Protein AF-0000000087665739 (afdb_homodimer)

Structure (mmCIF, N/CA/C/O backbone):
data_AF-0000000087665739-model_v1
#
loop_
_entity.id
_entity.type
_entity.pdbx_description
1 polymer 'Uncharacterized protein'
#
loop_
_atom_site.group_PDB
_atom_site.id
_atom_site.type_symbol
_atom_site.label_atom_id
_atom_site.label_alt_id
_atom_site.label_comp_id
_atom_site.label_asym_id
_atom_site.label_entity_id
_atom_site.label_seq_id
_atom_site.pdbx_PDB_ins_code
_atom_site.Cartn_x
_atom_site.Cartn_y
_atom_site.Cartn_z
_atom_site.occupancy
_atom_site.B_iso_or_equiv
_atom_site.auth_seq_id
_atom_site.auth_comp_id
_atom_site.auth_asym_id
_atom_site.auth_atom_id
_atom_site.pdbx_PDB_model_num
ATOM 1 N N . MET A 1 1 ? 12.641 27.562 1.007 1 26.22 1 MET A N 1
ATOM 2 C CA . MET A 1 1 ? 12.305 26.438 0.133 1 26.22 1 MET A CA 1
ATOM 3 C C . MET A 1 1 ? 10.883 25.953 0.389 1 26.22 1 MET A C 1
ATOM 5 O O . MET A 1 1 ? 10.578 25.453 1.478 1 26.22 1 MET A O 1
ATOM 9 N N . THR A 1 2 ? 9.922 26.656 -0.062 1 34.06 2 THR A N 1
ATOM 10 C CA . THR A 1 2 ? 8.5 26.328 0.085 1 34.06 2 THR A CA 1
ATOM 11 C C . THR A 1 2 ? 8.242 24.875 -0.245 1 34.06 2 THR A C 1
ATOM 13 O O . THR A 1 2 ? 8.703 24.375 -1.273 1 34.06 2 THR A O 1
ATOM 16 N N . MET A 1 3 ? 8.375 23.938 0.629 1 39.09 3 MET A N 1
ATOM 17 C CA . MET A 1 3 ? 7.863 22.609 0.285 1 39.09 3 MET A CA 1
ATOM 18 C C . MET A 1 3 ? 6.75 22.719 -0.753 1 39.09 3 MET A C 1
ATOM 20 O O . MET A 1 3 ? 5.797 23.469 -0.577 1 39.09 3 MET A O 1
ATOM 24 N N . GLY A 1 4 ? 7.07 22.891 -1.937 1 36.94 4 GLY A N 1
ATOM 25 C CA . GLY A 1 4 ? 6.121 22.953 -3.035 1 36.94 4 GLY A CA 1
ATOM 26 C C . GLY A 1 4 ? 4.812 22.25 -2.74 1 36.94 4 GLY A C 1
ATOM 27 O O . GLY A 1 4 ? 4.812 21.141 -2.189 1 36.94 4 GLY A O 1
ATOM 28 N N . ASN A 1 5 ? 3.762 22.922 -2.297 1 41.81 5 ASN A N 1
ATOM 29 C CA . ASN A 1 5 ? 2.35 22.594 -2.143 1 41.81 5 ASN A CA 1
ATOM 30 C C . ASN A 1 5 ? 1.897 21.562 -3.178 1 41.81 5 ASN A C 1
ATOM 32 O O . ASN A 1 5 ? 1.274 21.922 -4.18 1 41.81 5 ASN A O 1
ATOM 36 N N . GLU A 1 6 ? 2.67 20.797 -3.754 1 48.72 6 GLU A N 1
ATOM 37 C CA . GLU A 1 6 ? 1.926 19.891 -4.637 1 48.72 6 GLU A CA 1
ATOM 38 C C . GLU A 1 6 ? 0.723 19.297 -3.92 1 48.72 6 GLU A C 1
ATOM 40 O O . GLU A 1 6 ? 0.829 18.859 -2.768 1 48.72 6 GLU A O 1
ATOM 45 N N . SER A 1 7 ? -0.507 19.797 -4.117 1 54.78 7 SER A N 1
ATOM 46 C CA . SER A 1 7 ? -1.781 19.312 -3.6 1 54.78 7 SER A CA 1
ATOM 47 C C . SER A 1 7 ? -1.748 17.797 -3.377 1 54.78 7 SER A C 1
ATOM 49 O O . SER A 1 7 ? -1.231 17.047 -4.211 1 54.78 7 SER A O 1
ATOM 51 N N . PRO A 1 8 ? -1.78 17.297 -2.135 1 59.16 8 PRO A N 1
ATOM 52 C CA . PRO A 1 8 ? -1.86 15.883 -1.773 1 59.16 8 PRO A CA 1
ATOM 53 C C . PRO A 1 8 ? -2.496 15.031 -2.869 1 59.16 8 PRO A C 1
ATOM 55 O O . PRO A 1 8 ? -2.152 13.852 -3.02 1 59.16 8 PRO A O 1
ATOM 58 N N . VAL A 1 9 ? -3.209 15.688 -3.842 1 66.25 9 VAL A N 1
ATOM 59 C CA . VAL A 1 9 ? -4.07 14.977 -4.777 1 66.25 9 VAL A CA 1
ATOM 60 C C . VAL A 1 9 ? -3.229 14.352 -5.891 1 66.25 9 VAL A C 1
ATOM 62 O O . 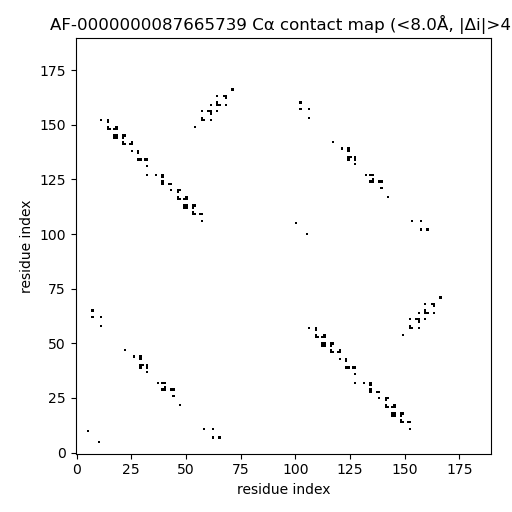VAL A 1 9 ? -3.426 13.195 -6.25 1 66.25 9 VAL A O 1
ATOM 65 N N . ALA A 1 10 ? -2.102 15.086 -6.16 1 76.44 10 ALA A N 1
ATOM 66 C CA . ALA A 1 10 ? -1.422 14.539 -7.336 1 76.44 10 ALA A CA 1
ATOM 67 C C . ALA A 1 10 ? -0.583 13.32 -6.969 1 76.44 10 ALA A C 1
ATOM 69 O O . ALA A 1 10 ? -0.617 12.305 -7.668 1 76.44 10 ALA A O 1
ATOM 70 N N . TRP A 1 11 ? 0.034 13.562 -5.855 1 82.25 11 TRP A N 1
ATOM 71 C CA . TRP A 1 11 ? 0.902 12.453 -5.484 1 82.25 11 TRP A CA 1
ATOM 72 C C . TRP A 1 11 ? 0.082 11.227 -5.086 1 82.25 11 TRP A C 1
ATOM 74 O O . TRP A 1 11 ? 0.502 10.094 -5.309 1 82.25 11 TRP A O 1
ATOM 84 N N . SER A 1 12 ? -1.041 11.438 -4.488 1 87.44 12 SER A N 1
ATOM 85 C CA . SER A 1 12 ? -1.891 10.336 -4.051 1 87.44 12 SER A CA 1
ATOM 86 C C . SER A 1 12 ? -2.469 9.57 -5.238 1 87.44 12 SER A C 1
ATOM 88 O O . SER A 1 12 ? -2.545 8.344 -5.219 1 87.44 12 SER A O 1
ATOM 90 N N . ASP A 1 13 ? -2.779 10.344 -6.242 1 90.44 13 ASP A N 1
ATOM 91 C CA . ASP A 1 13 ? -3.338 9.727 -7.441 1 90.44 13 ASP A CA 1
ATOM 92 C C . ASP A 1 13 ? -2.303 8.852 -8.148 1 90.44 13 ASP A C 1
ATOM 94 O O . ASP A 1 13 ? -2.627 7.773 -8.641 1 90.44 13 ASP A O 1
ATOM 98 N N . ALA A 1 14 ? -1.115 9.344 -8.203 1 91.88 14 ALA A N 1
ATOM 99 C CA . ALA A 1 14 ? -0.054 8.602 -8.867 1 91.88 14 ALA A CA 1
ATOM 100 C C . ALA A 1 14 ? 0.241 7.293 -8.133 1 91.88 14 ALA A C 1
ATOM 102 O O . ALA A 1 14 ? 0.401 6.242 -8.766 1 91.88 14 ALA A O 1
ATOM 103 N N . LEU A 1 15 ? 0.269 7.367 -6.859 1 94.69 15 LEU A N 1
ATOM 104 C CA . LEU A 1 15 ? 0.561 6.176 -6.066 1 94.69 15 LEU A CA 1
ATOM 105 C C . LEU A 1 15 ? -0.577 5.164 -6.168 1 94.69 15 LEU A C 1
ATOM 107 O O . LEU A 1 15 ? -0.334 3.963 -6.285 1 94.69 15 LEU A O 1
ATOM 111 N N . GLU A 1 16 ? -1.771 5.707 -6.152 1 95.56 16 GLU A N 1
ATOM 112 C CA . GLU A 1 16 ? -2.93 4.828 -6.289 1 95.56 16 GLU A CA 1
ATOM 113 C C . GLU A 1 16 ? -2.939 4.133 -7.645 1 95.56 16 GLU A C 1
ATOM 115 O O . GLU A 1 16 ? -3.166 2.926 -7.73 1 95.56 16 GLU A O 1
ATOM 120 N N . LYS A 1 17 ? -2.664 4.871 -8.648 1 96.25 17 LYS A N 1
ATOM 121 C CA . LYS A 1 17 ? -2.654 4.312 -9.992 1 96.25 17 LYS A CA 1
ATOM 122 C C . LYS A 1 17 ? -1.572 3.246 -10.141 1 96.25 17 LYS A C 1
ATOM 124 O O . LYS A 1 17 ? -1.812 2.188 -10.719 1 96.25 17 LYS A O 1
ATOM 129 N N . ASP A 1 18 ? -0.448 3.555 -9.633 1 96.75 18 ASP A N 1
ATOM 130 C CA . ASP A 1 18 ? 0.663 2.609 -9.703 1 96.75 18 ASP A CA 1
ATOM 131 C C . ASP A 1 18 ? 0.338 1.321 -8.953 1 96.75 18 ASP A C 1
ATOM 133 O O . ASP A 1 18 ? 0.609 0.224 -9.445 1 96.75 18 ASP A O 1
ATOM 137 N N . PHE A 1 19 ? -0.237 1.461 -7.848 1 97.94 19 PHE A N 1
ATOM 138 C CA . PHE A 1 19 ? -0.613 0.297 -7.055 1 97.94 19 PHE A CA 1
ATOM 139 C C . PHE A 1 19 ? -1.672 -0.53 -7.773 1 97.94 19 PHE A C 1
ATOM 141 O O . PHE A 1 19 ? -1.539 -1.75 -7.891 1 97.94 19 PHE A O 1
ATOM 148 N N . ASP A 1 20 ? -2.66 0.17 -8.273 1 98 20 ASP A N 1
ATOM 149 C CA . ASP A 1 20 ? -3.768 -0.507 -8.938 1 98 20 ASP A CA 1
ATOM 150 C C . ASP A 1 20 ? -3.285 -1.271 -10.172 1 98 20 ASP A C 1
ATOM 152 O O . ASP A 1 20 ? -3.744 -2.385 -10.438 1 98 20 ASP A O 1
ATOM 156 N N . LYS A 1 21 ? -2.385 -0.717 -10.93 1 98.31 21 LYS A N 1
ATOM 157 C CA . LYS A 1 21 ? -1.846 -1.361 -12.125 1 98.31 21 LYS A CA 1
ATOM 158 C C . LYS A 1 21 ? -1.133 -2.664 -11.773 1 98.31 21 LYS A C 1
ATOM 160 O O . LYS A 1 21 ? -1.343 -3.689 -12.422 1 98.31 21 LYS A O 1
ATOM 165 N N . ALA A 1 22 ? -0.321 -2.57 -10.789 1 98.5 22 ALA A N 1
ATOM 166 C CA . ALA A 1 22 ? 0.408 -3.76 -10.359 1 98.5 22 ALA A CA 1
ATOM 167 C C . ALA A 1 22 ? -0.542 -4.805 -9.781 1 98.5 22 ALA A C 1
ATOM 169 O O . ALA A 1 22 ? -0.378 -6.004 -10.016 1 98.5 22 ALA A O 1
ATOM 170 N N . PHE A 1 23 ? -1.519 -4.348 -9.055 1 98.62 23 PHE A N 1
ATOM 171 C CA . PHE A 1 23 ? -2.51 -5.223 -8.445 1 98.62 23 PHE A CA 1
ATOM 172 C C . PHE A 1 23 ? -3.303 -5.973 -9.508 1 98.62 23 PHE A C 1
ATOM 174 O O . PHE A 1 23 ? -3.469 -7.191 -9.422 1 98.62 23 PHE A O 1
ATOM 181 N N . VAL A 1 24 ? -3.723 -5.285 -10.461 1 98.56 24 VAL A N 1
ATOM 182 C CA . VAL A 1 24 ? -4.508 -5.883 -11.539 1 98.56 24 VAL A CA 1
ATOM 183 C C . VAL A 1 24 ? -3.645 -6.871 -12.32 1 98.56 24 VAL A C 1
ATOM 185 O O . VAL A 1 24 ? -4.094 -7.977 -12.641 1 98.56 24 VAL A O 1
ATOM 188 N N . ALA A 1 25 ? -2.443 -6.496 -12.664 1 98.44 25 ALA A N 1
ATOM 189 C CA . ALA A 1 25 ? -1.533 -7.375 -13.391 1 98.44 25 ALA A CA 1
ATOM 190 C C . ALA A 1 25 ? -1.271 -8.664 -12.617 1 98.44 25 ALA A C 1
ATOM 192 O O . ALA A 1 25 ? -1.247 -9.75 -13.195 1 98.44 25 ALA A O 1
ATOM 193 N N . LEU A 1 26 ? -1.096 -8.539 -11.336 1 98.56 26 LEU A N 1
ATOM 194 C CA . LEU A 1 26 ? -0.855 -9.703 -10.492 1 98.56 26 LEU A CA 1
ATOM 195 C C . LEU A 1 26 ? -2.082 -10.609 -10.453 1 98.56 26 LEU A C 1
ATOM 197 O O . LEU A 1 26 ? -1.956 -11.836 -10.508 1 98.56 26 LEU A O 1
ATOM 201 N N . ASP A 1 27 ? -3.199 -10 -10.32 1 98.38 27 ASP A N 1
ATOM 202 C CA . ASP A 1 27 ? -4.438 -10.773 -10.32 1 98.38 27 ASP A CA 1
ATOM 203 C C . ASP A 1 27 ? -4.582 -11.578 -11.602 1 98.38 27 ASP A C 1
ATOM 205 O O . ASP A 1 27 ? -4.996 -12.742 -11.57 1 98.38 27 ASP A O 1
ATOM 209 N N . LEU A 1 28 ? -4.27 -11.055 -12.75 1 98.06 28 LEU A N 1
ATOM 210 C CA . LEU A 1 28 ? -4.316 -11.734 -14.039 1 98.06 28 LEU A CA 1
ATOM 211 C C . LEU A 1 28 ? -3.332 -12.906 -14.07 1 98.06 28 LEU A C 1
ATOM 213 O O . LEU A 1 28 ? -3.658 -13.984 -14.578 1 98.06 28 LEU A O 1
ATOM 217 N N . LEU A 1 29 ? -2.182 -12.672 -13.461 1 98 29 LEU A N 1
ATOM 218 C CA . LEU A 1 29 ? -1.174 -13.719 -13.406 1 98 29 LEU A CA 1
ATOM 219 C C . LEU A 1 29 ? -1.667 -14.898 -12.57 1 98 29 LEU A C 1
ATOM 221 O O . LEU A 1 29 ? -1.491 -16.062 -12.961 1 98 29 LEU A O 1
ATOM 225 N N . LEU A 1 30 ? -2.273 -14.633 -11.445 1 98 30 LEU A N 1
ATOM 226 C CA . LEU A 1 30 ? -2.801 -15.688 -10.594 1 98 30 LEU A CA 1
ATOM 227 C C . LEU A 1 30 ? -3.865 -16.5 -11.328 1 98 30 LEU A C 1
ATOM 229 O O . LEU A 1 30 ? -4.023 -17.703 -11.078 1 98 30 LEU A O 1
ATOM 233 N N . GLY A 1 31 ? -4.543 -15.883 -12.211 1 97.38 31 GLY A N 1
ATOM 234 C CA . GLY A 1 31 ? -5.559 -16.562 -13 1 97.38 31 GLY A CA 1
ATOM 235 C C . GLY A 1 31 ? -4.984 -17.531 -14.023 1 97.38 31 GLY A C 1
ATOM 236 O O . GLY A 1 31 ? -5.711 -18.344 -14.578 1 97.38 31 GLY A O 1
ATOM 237 N N . GLU A 1 32 ? -3.754 -17.391 -14.219 1 97.06 32 GLU A N 1
ATOM 238 C CA . GLU A 1 32 ? -3.084 -18.219 -15.219 1 97.06 32 GLU A CA 1
ATOM 239 C C . GLU A 1 32 ? -2.512 -19.5 -14.586 1 97.06 32 GLU A C 1
ATOM 241 O O . GLU A 1 32 ? -2.047 -20.391 -15.297 1 97.06 32 GLU A O 1
ATOM 246 N N . ILE A 1 33 ? -2.566 -19.562 -13.305 1 97.19 33 ILE A N 1
ATOM 247 C CA . ILE A 1 33 ? -2.033 -20.734 -12.625 1 97.19 33 ILE A CA 1
ATOM 248 C C . ILE A 1 33 ? -2.873 -21.969 -12.977 1 97.19 33 ILE A C 1
ATOM 250 O O . ILE A 1 33 ? -4.102 -21.891 -13.016 1 97.19 33 ILE A O 1
ATOM 254 N N . ASP A 1 34 ? -2.178 -23.047 -13.188 1 96.88 34 ASP A N 1
ATOM 255 C CA . ASP A 1 34 ? -2.832 -24.281 -13.609 1 96.88 34 ASP A CA 1
ATOM 256 C C . ASP A 1 34 ? -3.906 -24.703 -12.609 1 96.88 34 ASP A C 1
ATOM 258 O O . ASP A 1 34 ? -3.736 -24.531 -11.398 1 96.88 34 ASP A O 1
ATOM 262 N N . SER A 1 35 ? -4.91 -25.391 -13.109 1 95.94 35 SER A N 1
ATOM 263 C CA . SER A 1 35 ? -6.074 -25.766 -12.312 1 95.94 35 SER A CA 1
ATOM 264 C C . SER A 1 35 ? -5.703 -26.797 -11.25 1 95.94 35 SER A C 1
ATOM 266 O O . SER A 1 35 ? -6.434 -26.984 -10.273 1 95.94 35 SER A O 1
ATOM 268 N N . ASP A 1 36 ? -4.609 -27.547 -11.461 1 96 36 ASP A N 1
ATOM 269 C CA . ASP A 1 36 ? -4.18 -28.5 -10.445 1 96 36 ASP A CA 1
ATOM 270 C C . ASP A 1 36 ? -3.547 -27.781 -9.25 1 96 36 ASP A C 1
ATOM 272 O O . ASP A 1 36 ? -3.301 -28.406 -8.211 1 96 36 ASP A O 1
ATOM 276 N N . GLN A 1 37 ? -3.248 -26.469 -9.367 1 96.31 37 GLN A N 1
ATOM 277 C CA . GLN A 1 37 ? -2.734 -25.641 -8.289 1 96.31 37 GLN A CA 1
ATOM 278 C C . GLN A 1 37 ? -3.693 -24.484 -7.977 1 96.31 37 GLN A C 1
ATOM 280 O O . GLN A 1 37 ? -3.26 -23.391 -7.637 1 96.31 37 GLN A O 1
ATOM 285 N N . VAL A 1 38 ? -4.973 -24.703 -8.102 1 95.31 38 VAL A N 1
ATOM 286 C CA . VAL A 1 38 ? -5.969 -23.656 -7.98 1 95.31 38 VAL A CA 1
ATOM 287 C C . VAL A 1 38 ? -5.992 -23.125 -6.547 1 95.31 38 VAL A C 1
ATOM 289 O O . VAL A 1 38 ? -6.375 -21.984 -6.305 1 95.31 38 VAL A O 1
ATOM 292 N N . GLU A 1 39 ? -5.621 -23.875 -5.609 1 96.5 39 GLU A N 1
ATOM 293 C CA . GLU A 1 39 ? -5.566 -23.438 -4.215 1 96.5 39 GLU A CA 1
ATOM 294 C C . GLU A 1 39 ? -4.625 -22.25 -4.039 1 96.5 39 GLU A C 1
ATOM 296 O O . GLU A 1 39 ? -4.867 -21.375 -3.207 1 96.5 39 GLU A O 1
ATOM 301 N N . ILE A 1 40 ? -3.578 -22.266 -4.801 1 97.19 40 ILE A N 1
ATOM 302 C CA . ILE A 1 40 ? -2.645 -21.141 -4.758 1 97.19 40 ILE A CA 1
ATOM 303 C C . ILE A 1 40 ? -3.344 -19.859 -5.23 1 97.19 40 ILE A C 1
ATOM 305 O O . ILE A 1 40 ? -3.158 -18.797 -4.648 1 97.19 40 ILE A O 1
ATOM 309 N N . THR A 1 41 ? -4.133 -19.969 -6.348 1 97.69 41 THR A N 1
ATOM 310 C CA . THR A 1 41 ? -4.871 -18.828 -6.863 1 97.69 41 THR A CA 1
ATOM 311 C C . THR A 1 41 ? -5.816 -18.266 -5.801 1 97.69 41 THR A C 1
ATOM 313 O O . THR A 1 41 ? -5.844 -17.062 -5.559 1 97.69 41 THR A O 1
ATOM 316 N N . TYR A 1 42 ? -6.484 -19.219 -5.137 1 97.69 42 TYR A N 1
ATOM 317 C CA . TYR A 1 42 ? -7.465 -18.797 -4.145 1 97.69 42 TYR A CA 1
ATOM 318 C C . TYR A 1 42 ? -6.781 -18.125 -2.957 1 97.69 42 TYR A C 1
ATOM 320 O O . TYR A 1 42 ? -7.176 -17.031 -2.545 1 97.69 42 TYR A O 1
ATOM 328 N N . GLU A 1 43 ? -5.789 -18.656 -2.445 1 97.81 43 GLU A N 1
ATOM 329 C CA . GLU A 1 43 ? -5.059 -18.094 -1.314 1 97.81 43 GLU A CA 1
ATOM 330 C C . GLU A 1 43 ? -4.359 -16.797 -1.701 1 97.81 43 GLU A C 1
ATOM 332 O O . GLU A 1 43 ? -4.301 -15.859 -0.909 1 97.81 43 GLU A O 1
ATOM 337 N N . GLY A 1 44 ? -3.814 -16.828 -2.912 1 98.5 44 GLY A N 1
ATOM 338 C CA . GLY A 1 44 ? -3.176 -15.609 -3.398 1 98.5 44 GLY A CA 1
ATOM 339 C C . GLY A 1 44 ? -4.121 -14.422 -3.473 1 98.5 44 GLY A C 1
ATOM 340 O O . GLY A 1 44 ? -3.773 -13.32 -3.051 1 98.5 44 GLY A O 1
ATOM 341 N N . ARG A 1 45 ? -5.281 -14.594 -3.92 1 98 45 ARG A N 1
ATOM 342 C CA . ARG A 1 45 ? -6.266 -13.523 -4.027 1 98 45 ARG A CA 1
ATOM 343 C C . ARG A 1 45 ? -6.699 -13.039 -2.65 1 98 45 ARG A C 1
ATOM 345 O O . ARG A 1 45 ? -6.977 -11.852 -2.463 1 98 45 ARG A O 1
ATOM 352 N N . GLN A 1 46 ? -6.707 -13.953 -1.708 1 98.31 46 GLN A N 1
ATOM 353 C CA . GLN A 1 46 ? -7.012 -13.539 -0.34 1 98.31 46 GLN A CA 1
ATOM 354 C C . GLN A 1 46 ? -5.922 -12.625 0.214 1 98.31 46 GLN A C 1
ATOM 356 O O . GLN A 1 46 ? -6.219 -11.617 0.857 1 98.31 46 GLN A O 1
ATOM 361 N N . LYS A 1 47 ? -4.715 -12.938 -0.011 1 98.56 47 LYS A N 1
ATOM 362 C CA . LYS A 1 47 ? -3.605 -12.094 0.414 1 98.56 47 LYS A CA 1
ATOM 363 C C . LYS A 1 47 ? -3.629 -10.75 -0.311 1 98.56 47 LYS A C 1
ATOM 365 O O . LYS A 1 47 ? -3.359 -9.711 0.292 1 98.56 47 LYS A O 1
ATOM 370 N N . MET A 1 48 ? -4 -10.836 -1.548 1 98.62 48 MET A N 1
ATOM 371 C CA . MET A 1 48 ? -4.105 -9.602 -2.322 1 98.62 48 MET A CA 1
ATOM 372 C C . MET A 1 48 ? -5.172 -8.68 -1.74 1 98.62 48 MET A C 1
ATOM 374 O O . MET A 1 48 ? -4.992 -7.465 -1.692 1 98.62 48 MET A O 1
ATOM 378 N N . THR A 1 49 ? -6.266 -9.219 -1.308 1 98.44 49 THR A N 1
ATOM 379 C CA . THR A 1 49 ? -7.32 -8.445 -0.658 1 98.44 49 THR A CA 1
ATOM 380 C C . THR A 1 49 ? -6.793 -7.762 0.6 1 98.44 49 THR A C 1
ATOM 382 O O . THR A 1 49 ? -7.117 -6.598 0.863 1 98.44 49 THR A O 1
ATOM 385 N N . SER A 1 50 ? -5.98 -8.469 1.259 1 98.38 50 SER A N 1
ATOM 386 C CA . SER A 1 50 ? -5.367 -7.895 2.455 1 98.38 50 SER A CA 1
ATOM 387 C C . SER A 1 50 ? -4.41 -6.762 2.1 1 98.38 50 SER A C 1
ATOM 389 O O . SER A 1 50 ? -4.387 -5.727 2.771 1 98.38 50 SER A O 1
ATOM 391 N N . LEU A 1 51 ? -3.627 -6.957 1.04 1 98.5 51 LEU A N 1
ATOM 392 C CA . LEU A 1 51 ? -2.713 -5.918 0.571 1 98.5 51 LEU A CA 1
ATOM 393 C C . LEU A 1 51 ? -3.477 -4.66 0.179 1 98.5 51 LEU A C 1
ATOM 395 O O . LEU A 1 51 ? -3.141 -3.561 0.625 1 98.5 51 LEU A O 1
ATOM 399 N N . SER A 1 52 ? -4.492 -4.906 -0.615 1 98.19 52 SER A N 1
ATOM 400 C CA . SER A 1 52 ? -5.281 -3.77 -1.08 1 98.19 52 SER A CA 1
ATOM 401 C C . SER A 1 52 ? -5.98 -3.068 0.08 1 98.19 52 SER A C 1
ATOM 403 O O . SER A 1 52 ? -6.098 -1.842 0.091 1 98.19 52 SER A O 1
ATOM 405 N N . GLY A 1 53 ? -6.383 -3.852 1.048 1 97.88 53 GLY A N 1
ATOM 406 C CA . GLY A 1 53 ? -7.023 -3.285 2.225 1 97.88 53 GLY A CA 1
ATOM 407 C C . GLY A 1 53 ? -6.109 -2.373 3.02 1 97.88 53 GLY A C 1
ATOM 408 O O . GLY A 1 53 ? -6.512 -1.283 3.43 1 97.88 53 GLY A O 1
ATOM 409 N N . SER A 1 54 ? -4.961 -2.822 3.229 1 96.94 54 SER A N 1
ATOM 410 C CA . SER A 1 54 ? -3.988 -2.029 3.977 1 96.94 54 SER A CA 1
ATOM 411 C C . SER A 1 54 ? -3.566 -0.791 3.195 1 96.94 54 SER A C 1
ATOM 413 O O . SER A 1 54 ? -3.363 0.277 3.775 1 96.94 54 SER A O 1
ATOM 415 N N . PHE A 1 55 ? -3.463 -0.854 1.923 1 97.44 55 PHE A N 1
ATOM 416 C CA . PHE A 1 55 ? -3.113 0.286 1.084 1 97.44 55 PHE A CA 1
ATOM 417 C C . PHE A 1 55 ? -4.223 1.331 1.102 1 97.44 55 PHE A C 1
ATOM 419 O O . PHE A 1 55 ? -3.955 2.525 1.256 1 97.44 55 PHE A O 1
ATOM 426 N N . ALA A 1 56 ? -5.438 0.889 0.982 1 96.44 56 ALA A N 1
ATOM 427 C CA . ALA A 1 56 ? -6.59 1.785 1.006 1 96.44 56 ALA A CA 1
ATOM 428 C C . ALA A 1 56 ? -6.691 2.518 2.34 1 96.44 56 ALA A C 1
ATOM 430 O O . ALA A 1 56 ? -6.969 3.719 2.377 1 96.44 56 ALA A O 1
ATOM 431 N N . GLN A 1 57 ? -6.453 1.766 3.365 1 95.5 57 GLN A N 1
ATOM 432 C CA . GLN A 1 57 ? -6.5 2.383 4.688 1 95.5 57 GLN A CA 1
ATOM 433 C C . GLN A 1 57 ? -5.402 3.434 4.84 1 95.5 57 GLN A C 1
ATOM 435 O O . GLN A 1 57 ? -5.641 4.508 5.402 1 95.5 57 GLN A O 1
ATOM 440 N N . LEU A 1 58 ? -4.281 3.123 4.371 1 94.88 58 LEU A N 1
ATOM 441 C CA . LEU A 1 58 ? -3.176 4.074 4.414 1 94.88 58 LEU A CA 1
ATOM 442 C C . LEU A 1 58 ? -3.484 5.305 3.566 1 94.88 58 LEU A C 1
ATOM 444 O O . LEU A 1 58 ? -3.195 6.434 3.975 1 94.88 58 LEU A O 1
ATOM 448 N N . MET A 1 59 ? -4.031 5.047 2.412 1 94.19 59 MET A N 1
ATOM 449 C CA . MET A 1 59 ? -4.434 6.152 1.545 1 94.19 59 MET A CA 1
ATOM 450 C C . MET A 1 59 ? -5.438 7.059 2.246 1 94.19 59 MET A C 1
ATOM 452 O O . MET A 1 59 ? -5.312 8.281 2.207 1 94.19 59 MET A O 1
ATOM 456 N N . HIS A 1 60 ? -6.418 6.5 2.896 1 92.88 60 HIS A N 1
ATOM 457 C CA . HIS A 1 60 ? -7.422 7.273 3.623 1 92.88 60 HIS A CA 1
ATOM 458 C C . HIS A 1 60 ? -6.785 8.086 4.746 1 92.88 60 HIS A C 1
ATOM 460 O O . HIS A 1 60 ? -7.145 9.242 4.961 1 92.88 60 HIS A O 1
ATOM 466 N N . LYS A 1 61 ? -5.898 7.527 5.414 1 90.38 61 LYS A N 1
ATOM 467 C CA . LYS A 1 61 ? -5.195 8.203 6.496 1 90.38 61 LYS A CA 1
ATOM 468 C C . LYS A 1 61 ? -4.355 9.359 5.965 1 90.38 61 LYS A C 1
ATOM 470 O O . LYS A 1 61 ? -4.371 10.461 6.523 1 90.38 61 LYS A O 1
ATOM 475 N N . ALA A 1 62 ? -3.605 9.125 4.945 1 91.56 62 ALA A N 1
ATOM 476 C CA . ALA A 1 62 ? -2.775 10.164 4.34 1 91.56 62 ALA A CA 1
ATOM 477 C C . ALA A 1 62 ? -3.625 11.336 3.871 1 91.56 62 ALA A C 1
ATOM 479 O O . ALA A 1 62 ? -3.256 12.5 4.074 1 91.56 62 ALA A O 1
ATOM 480 N N . GLN A 1 63 ? -4.727 10.969 3.297 1 90.06 63 GLN A N 1
ATOM 481 C CA . GLN A 1 63 ? -5.633 12.008 2.811 1 90.06 63 GLN A CA 1
ATOM 482 C C . GLN A 1 63 ? -6.199 12.828 3.967 1 90.06 63 GLN A C 1
ATOM 484 O O . GLN A 1 63 ? -6.363 14.039 3.852 1 90.06 63 GLN A O 1
ATOM 489 N N . SER A 1 64 ? -6.59 12.227 4.988 1 89.5 64 SER A N 1
ATOM 490 C CA . SER A 1 64 ? -7.086 12.922 6.176 1 89.5 64 SER A CA 1
ATOM 491 C C . SER A 1 64 ? -6.043 13.883 6.734 1 89.5 64 SER A C 1
ATOM 493 O O . SER A 1 64 ? -6.363 15.016 7.094 1 89.5 64 SER A O 1
ATOM 495 N N . MET A 1 65 ? -4.844 13.461 6.762 1 89 65 MET A N 1
ATOM 496 C CA . MET A 1 65 ? -3.746 14.297 7.246 1 89 65 MET A CA 1
ATOM 497 C C . MET A 1 65 ? -3.506 15.477 6.312 1 89 65 MET A C 1
ATOM 499 O O . MET A 1 65 ? -3.242 16.594 6.77 1 89 65 MET A O 1
ATOM 503 N N . HIS A 1 66 ? -3.605 15.172 5.094 1 88.56 66 HIS A N 1
ATOM 504 C CA . HIS A 1 66 ? -3.461 16.25 4.121 1 88.56 66 HIS A CA 1
ATOM 505 C C . HIS A 1 66 ? -4.527 17.312 4.32 1 88.56 66 HIS A C 1
ATOM 507 O O . HIS A 1 66 ? -4.23 18.516 4.266 1 88.56 66 HIS A O 1
ATOM 513 N N . HIS A 1 67 ? -5.723 16.906 4.551 1 87.06 67 HIS A N 1
ATOM 514 C CA . HIS A 1 67 ? -6.82 17.844 4.797 1 87.06 67 HIS A CA 1
ATOM 515 C C . HIS A 1 67 ? -6.562 18.672 6.047 1 87.06 67 HIS A C 1
ATOM 517 O O . HIS A 1 67 ? -6.824 19.875 6.055 1 87.06 67 HIS A O 1
ATOM 523 N N . ALA A 1 68 ? -6.059 18.047 7 1 85.69 68 ALA A N 1
ATOM 524 C CA . ALA A 1 68 ? -5.75 18.75 8.242 1 85.69 68 ALA A CA 1
ATOM 525 C C . ALA A 1 68 ? -4.629 19.766 8.031 1 85.69 68 ALA A C 1
ATOM 527 O O . ALA A 1 68 ? -4.707 20.906 8.523 1 85.69 68 ALA A O 1
ATOM 528 N N . LEU A 1 69 ? -3.699 19.406 7.371 1 85.88 69 LEU A N 1
ATOM 529 C CA . LEU A 1 69 ? -2.578 20.281 7.074 1 85.88 69 LEU A CA 1
ATOM 530 C C . LEU A 1 69 ? -3.041 21.5 6.281 1 85.88 69 LEU A C 1
ATOM 532 O O . LEU A 1 69 ? -2.574 22.625 6.523 1 85.88 69 LEU A O 1
ATOM 536 N N . SER A 1 70 ? -3.908 21.266 5.34 1 84.88 70 SER A N 1
ATOM 537 C CA . SER A 1 70 ? -4.434 22.344 4.52 1 84.88 70 SER A CA 1
ATOM 538 C C . SER A 1 70 ? -5.203 23.359 5.363 1 84.88 70 SER A C 1
ATOM 540 O O . SER A 1 70 ? -5.164 24.562 5.09 1 84.88 70 SER A O 1
ATOM 542 N N . ARG A 1 71 ? -5.812 22.906 6.367 1 84.75 71 ARG A N 1
ATOM 543 C CA . ARG A 1 71 ? -6.539 23.781 7.281 1 84.75 71 ARG A CA 1
ATOM 544 C C . ARG A 1 71 ? -5.578 24.641 8.102 1 84.75 71 ARG A C 1
ATOM 546 O O . ARG A 1 71 ? -5.82 25.828 8.297 1 84.75 71 ARG A O 1
ATOM 553 N N . TYR A 1 72 ? -4.453 24.141 8.508 1 80.44 72 TYR A N 1
ATOM 554 C CA . TYR A 1 72 ? -3.463 24.875 9.273 1 80.44 72 TYR A CA 1
ATOM 555 C C . TYR A 1 72 ? -2.777 25.922 8.406 1 80.44 72 TYR A C 1
ATOM 557 O O . TYR A 1 72 ? -2.48 27.031 8.875 1 80.44 72 TYR A O 1
ATOM 565 N N . GLU A 1 73 ? -2.568 25.594 7.34 1 78.31 73 GLU A N 1
ATOM 566 C CA . GLU A 1 73 ? -1.91 26.516 6.422 1 78.31 73 GLU A CA 1
ATOM 567 C C . GLU A 1 73 ? -2.811 27.719 6.102 1 78.31 73 GLU A C 1
ATOM 569 O O . GLU A 1 73 ? -2.336 28.844 5.973 1 78.31 73 GLU A O 1
ATOM 574 N N . LYS A 1 74 ? -4.043 27.531 5.965 1 76.69 74 LYS A N 1
ATOM 575 C CA . LYS A 1 74 ? -5.008 28.594 5.699 1 76.69 74 LYS A CA 1
ATOM 576 C C . LYS A 1 74 ? -5.148 29.516 6.902 1 76.69 74 LYS A C 1
ATOM 578 O O . LYS A 1 74 ? -5.238 30.734 6.742 1 76.69 74 LYS A O 1
ATOM 583 N N . VAL A 1 75 ? -5.074 29.031 8.031 1 71.44 75 VAL A N 1
ATOM 584 C CA . VAL A 1 75 ? -5.215 29.812 9.258 1 71.44 75 VAL A CA 1
ATOM 585 C C . VAL A 1 75 ? -3.945 30.625 9.508 1 71.44 75 VAL A C 1
ATOM 587 O O . VAL A 1 75 ? -4.012 31.797 9.906 1 71.44 75 VAL A O 1
ATOM 590 N N . SER A 1 76 ? -2.9 30.109 9.234 1 67 76 SER A N 1
ATOM 591 C CA . SER A 1 76 ? -1.625 30.781 9.422 1 67 76 SER A CA 1
ATOM 592 C C . SER A 1 76 ? -1.426 31.891 8.383 1 67 76 SER A C 1
ATOM 594 O O . SER A 1 76 ? -0.812 32.906 8.672 1 67 76 SER A O 1
ATOM 596 N N . SER A 1 77 ? -1.909 31.578 7.238 1 64.12 77 SER A N 1
ATOM 597 C CA . SER A 1 77 ? -1.782 32.594 6.184 1 64.12 77 SER A CA 1
ATOM 598 C C . SER A 1 77 ? -2.781 33.719 6.371 1 64.12 77 SER A C 1
ATOM 600 O O . SER A 1 77 ? -2.51 34.875 5.996 1 64.12 77 SER A O 1
ATOM 602 N N . HIS A 1 78 ? -3.941 33.469 6.828 1 62.47 78 HIS A N 1
ATOM 603 C CA . HIS A 1 78 ? -4.926 34.531 7.066 1 62.47 78 HIS A CA 1
ATOM 604 C C . HIS A 1 78 ? -4.59 35.312 8.32 1 62.47 78 HIS A C 1
ATOM 606 O O . HIS A 1 78 ? -5.012 36.469 8.469 1 62.47 78 HIS A O 1
ATOM 612 N N . GLY A 1 79 ? -3.842 34.75 9.203 1 54.78 79 GLY A N 1
ATOM 613 C CA . GLY A 1 79 ? -3.449 35.531 10.352 1 54.78 79 GLY A CA 1
ATOM 614 C C . GLY A 1 79 ? -2.375 36.562 10.039 1 54.78 79 GLY A C 1
ATOM 615 O O . GLY A 1 79 ? -2.162 37.5 10.797 1 54.78 79 GLY A O 1
ATOM 616 N N . TYR A 1 80 ? -1.577 36.25 9.125 1 49.75 80 TYR A N 1
ATOM 617 C CA . TYR A 1 80 ? -0.595 37.25 8.789 1 49.75 80 TYR A CA 1
ATOM 618 C C . TYR A 1 80 ? -1.14 38.219 7.727 1 4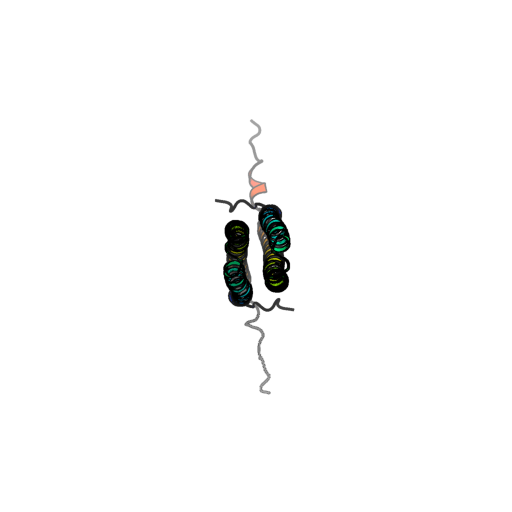9.75 80 TYR A C 1
ATOM 620 O O . TYR A 1 80 ? -0.98 37.969 6.527 1 49.75 80 TYR A O 1
ATOM 628 N N . SER A 1 81 ? -2.393 38.469 7.707 1 47.72 81 SER A N 1
ATOM 629 C CA . SER A 1 81 ? -2.652 39.688 6.934 1 47.72 81 SER A CA 1
ATOM 630 C C . SER A 1 81 ? -1.709 40.812 7.332 1 47.72 81 SER A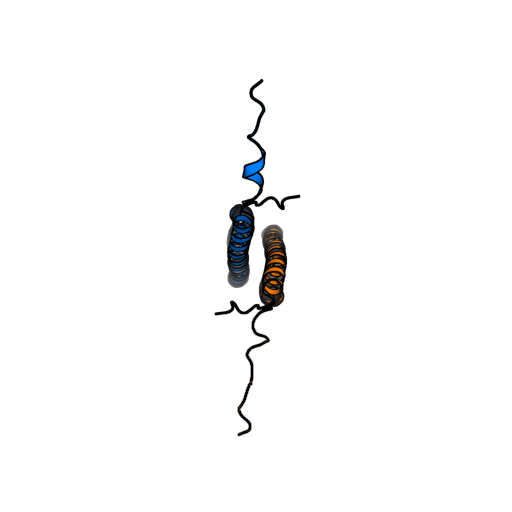 C 1
ATOM 632 O O . SER A 1 81 ? -1.616 41.156 8.516 1 47.72 81 SER A O 1
ATOM 634 N N . PRO A 1 82 ? -0.707 41.125 6.582 1 44.16 82 PRO A N 1
ATOM 635 C CA . PRO A 1 82 ? 0.03 42.344 6.832 1 44.16 82 PRO A CA 1
ATOM 636 C C . PRO A 1 82 ? -0.89 43.562 7.012 1 44.16 82 PRO A C 1
ATOM 638 O O . PRO A 1 82 ? -1.606 43.938 6.082 1 44.16 82 PRO A O 1
ATOM 641 N N . TRP A 1 83 ? -1.725 43.75 7.965 1 44.47 83 TRP A N 1
ATOM 642 C CA . TRP A 1 83 ? -2.266 45.094 8.188 1 44.47 83 TRP A CA 1
ATOM 643 C C . TRP A 1 83 ? -1.195 46.156 7.965 1 44.47 83 TRP A C 1
ATOM 645 O O . TRP A 1 83 ? -1.497 47.344 7.926 1 44.47 83 TRP A O 1
ATOM 655 N N . ILE A 1 84 ? 0.146 45.812 8.266 1 41.44 84 ILE A N 1
ATOM 656 C CA . ILE A 1 84 ? 0.949 47 8.547 1 41.44 84 ILE A CA 1
ATOM 657 C C . ILE A 1 84 ? 1.221 47.75 7.246 1 41.44 84 ILE A C 1
ATOM 659 O O . ILE A 1 84 ? 1.344 48.969 7.246 1 41.44 84 ILE A O 1
ATOM 663 N N . VAL A 1 85 ? 1.525 47.125 6.102 1 41.72 85 VAL A N 1
ATOM 664 C CA . VAL A 1 85 ? 2.482 47.938 5.359 1 41.72 85 VAL A CA 1
ATOM 665 C C . VAL A 1 85 ? 1.741 49.031 4.578 1 41.72 85 VAL A C 1
ATOM 667 O O . VAL A 1 85 ? 2.316 49.656 3.689 1 41.72 85 VAL A O 1
ATOM 670 N N . SER A 1 86 ? 0.427 49.094 4.742 1 40.41 86 SER A N 1
ATOM 671 C CA . SER A 1 86 ? -0.116 49.938 3.674 1 40.41 86 SER A CA 1
ATOM 672 C C . SER A 1 86 ? 0.403 51.344 3.77 1 40.41 86 SER A C 1
ATOM 674 O O . SER A 1 86 ? 0.164 52.156 2.873 1 40.41 86 SER A O 1
ATOM 676 N N . HIS A 1 87 ? 0.572 51.812 5.07 1 41.16 87 HIS A N 1
ATOM 677 C CA . HIS A 1 87 ? 0.301 53.25 5.051 1 41.16 87 HIS A CA 1
ATOM 678 C C . HIS A 1 87 ? 1.426 54 4.359 1 41.16 87 HIS A C 1
ATOM 680 O O . HIS A 1 87 ? 1.396 55.219 4.289 1 41.16 87 HIS A O 1
ATOM 686 N N . PHE A 1 88 ? 2.717 53.312 4.289 1 39.81 88 PHE A N 1
ATOM 687 C CA . PHE A 1 88 ? 3.738 54.375 4.211 1 39.81 88 PHE A CA 1
ATOM 688 C C . PHE A 1 88 ? 3.832 54.938 2.799 1 39.81 88 PHE A C 1
ATOM 690 O O . PHE A 1 88 ? 4.559 55.906 2.559 1 39.81 88 PHE A O 1
ATOM 697 N N . SER A 1 89 ? 3.262 54.156 1.8 1 36.12 89 SER A N 1
ATOM 698 C CA . SER A 1 89 ? 3.918 54.438 0.534 1 36.12 89 SER A CA 1
ATOM 699 C C . SER A 1 89 ? 3.588 55.875 0.067 1 36.12 89 SER A C 1
ATOM 701 O O . SER A 1 89 ? 4.355 56.469 -0.681 1 36.12 89 SER A O 1
ATOM 703 N N . SER A 1 90 ? 2.316 56.188 0.104 1 37.25 90 SER A N 1
ATOM 704 C CA . SER A 1 90 ? 1.912 56.938 -1.075 1 37.25 90 SER A CA 1
ATOM 705 C C . SER A 1 90 ? 2.391 58.375 -0.994 1 37.25 90 SER A C 1
ATOM 707 O O . SER A 1 90 ? 1.929 59.25 -1.751 1 37.25 90 SER A O 1
ATOM 709 N N . SER A 1 91 ? 3.033 58.75 0.195 1 38.06 91 SER A N 1
ATOM 710 C CA . SER A 1 91 ? 3.152 60.188 0.122 1 38.06 91 SER A CA 1
ATOM 711 C C . SER A 1 91 ? 4.133 60.625 -0.969 1 38.06 91 SER A C 1
ATOM 713 O O . SER A 1 91 ? 5.234 61.062 -0.674 1 38.06 91 SER A O 1
ATOM 715 N N . LYS A 1 92 ? 4.285 59.906 -2.088 1 40.19 92 LYS A N 1
ATOM 716 C CA . LYS A 1 92 ? 5.172 60.438 -3.115 1 40.19 92 LYS A CA 1
ATOM 717 C C . LYS A 1 92 ? 4.848 61.906 -3.41 1 40.19 92 LYS A C 1
ATOM 719 O O . LYS A 1 92 ? 3.678 62.25 -3.561 1 40.19 92 LYS A O 1
ATOM 724 N N . VAL A 1 93 ? 5.883 62.969 -3.205 1 36.81 93 VAL A N 1
ATOM 725 C CA . VAL A 1 93 ? 6.188 64.375 -3.389 1 36.81 93 VAL A CA 1
ATOM 726 C C . VAL A 1 93 ? 5.836 64.812 -4.812 1 36.81 93 VAL A C 1
ATOM 728 O O . VAL A 1 93 ? 6.172 64.125 -5.773 1 36.81 93 VAL A O 1
ATOM 731 N N . ASP A 1 94 ? 4.715 65.375 -5.039 1 36 94 ASP A N 1
ATOM 732 C CA . ASP A 1 94 ? 4.297 66.188 -6.172 1 36 94 ASP A CA 1
ATOM 733 C C . ASP A 1 94 ? 5.449 67.062 -6.672 1 36 94 ASP A C 1
ATOM 735 O O . ASP A 1 94 ? 5.941 67.938 -5.941 1 36 94 ASP A O 1
ATOM 739 N N . GLY A 1 95 ? 6.691 66.562 -7.105 1 25.39 95 GLY A N 1
ATOM 740 C CA . GLY A 1 95 ? 7.34 67.438 -8.039 1 25.39 95 GLY A CA 1
ATOM 741 C C . GLY A 1 95 ? 6.633 67.5 -9.383 1 25.39 95 GLY A C 1
ATOM 742 O O . GLY A 1 95 ? 5.93 66.562 -9.773 1 25.39 95 GLY A O 1
ATOM 743 N N . MET B 1 1 ? -14.383 16.891 20.5 1 26.56 1 MET B N 1
ATOM 744 C CA . MET B 1 1 ? -13.953 15.531 20.203 1 26.56 1 MET B CA 1
ATOM 745 C C . MET B 1 1 ? -12.5 15.516 19.734 1 26.56 1 MET B C 1
ATOM 747 O O . MET B 1 1 ? -12.172 16.078 18.688 1 26.56 1 MET B O 1
ATOM 751 N N . THR B 1 2 ? -11.57 15.641 20.594 1 34.38 2 THR B N 1
ATOM 752 C CA . THR B 1 2 ? -10.141 15.641 20.328 1 34.38 2 THR B CA 1
ATOM 753 C C . THR B 1 2 ? -9.758 14.5 19.391 1 34.38 2 THR B C 1
ATOM 755 O O . THR B 1 2 ? -10.141 13.352 19.625 1 34.38 2 THR B O 1
ATOM 758 N N . MET B 1 3 ? -9.859 14.609 18.125 1 39.12 3 MET B N 1
ATOM 759 C CA . MET B 1 3 ? -9.242 13.555 17.328 1 39.12 3 MET B CA 1
ATOM 760 C C . MET B 1 3 ? -8.117 12.875 18.094 1 39.12 3 MET B C 1
ATOM 762 O O . MET B 1 3 ? -7.223 13.547 18.625 1 39.12 3 MET B O 1
ATOM 766 N N . GLY B 1 4 ? -8.414 12.055 18.969 1 37.09 4 GLY B N 1
ATOM 767 C CA . GLY B 1 4 ? -7.43 11.305 19.734 1 37.09 4 GLY B CA 1
ATOM 768 C C . GLY B 1 4 ? -6.09 11.18 19.031 1 37.09 4 GLY B C 1
ATOM 769 O O . GLY B 1 4 ? -6.035 10.945 17.828 1 37.09 4 GLY B O 1
ATOM 770 N N . ASN B 1 5 ? -5.098 12.008 19.328 1 42.31 5 ASN B N 1
ATOM 771 C CA . ASN B 1 5 ? -3.676 12.016 19 1 42.31 5 ASN B CA 1
ATOM 772 C C . ASN B 1 5 ? -3.135 10.602 18.828 1 42.31 5 ASN B C 1
ATOM 774 O O . ASN B 1 5 ? -2.523 10.047 19.734 1 42.31 5 ASN B O 1
ATOM 778 N N . GLU B 1 6 ? -3.832 9.625 18.5 1 49.19 6 GLU B N 1
ATOM 779 C CA . GLU B 1 6 ? -2.998 8.438 18.359 1 49.19 6 GLU B CA 1
ATOM 780 C C . GLU B 1 6 ? -1.775 8.727 17.484 1 49.19 6 GLU B C 1
ATOM 782 O O . GLU B 1 6 ? -1.882 9.398 16.469 1 49.19 6 GLU B O 1
ATOM 787 N N . SER B 1 7 ? -0.597 8.953 18.078 1 55.38 7 SER B N 1
ATOM 788 C CA . SER B 1 7 ? 0.695 9.148 17.422 1 55.38 7 SER B CA 1
ATOM 789 C C . SER B 1 7 ? 0.765 8.414 16.094 1 55.38 7 SER B C 1
ATOM 791 O O . SER B 1 7 ? 0.333 7.262 15.984 1 55.38 7 SER B O 1
ATOM 793 N N . PRO B 1 8 ? 0.773 9.094 14.945 1 59.72 8 PRO B N 1
ATOM 794 C CA . PRO B 1 8 ? 0.94 8.531 13.602 1 59.72 8 PRO B CA 1
ATOM 795 C C . PRO B 1 8 ? 1.677 7.195 13.609 1 59.72 8 PRO B C 1
ATOM 797 O O . PRO B 1 8 ? 1.4 6.328 12.781 1 59.72 8 PRO B O 1
ATOM 800 N N . VAL B 1 9 ? 2.373 6.887 14.75 1 66.69 9 VAL B N 1
ATOM 801 C CA . VAL B 1 9 ? 3.305 5.766 14.789 1 66.69 9 VAL B CA 1
ATOM 802 C C . VAL B 1 9 ? 2.535 4.461 14.977 1 66.69 9 VAL B C 1
ATOM 804 O O . VAL B 1 9 ? 2.801 3.471 14.289 1 66.69 9 VAL B O 1
ATOM 807 N N . ALA B 1 10 ? 1.378 4.598 15.711 1 76.12 10 ALA B N 1
ATOM 808 C CA . ALA B 1 10 ? 0.768 3.303 15.992 1 76.12 10 ALA B CA 1
ATOM 809 C C . ALA B 1 10 ? -0.008 2.783 14.789 1 76.12 10 ALA B C 1
ATOM 811 O O . ALA B 1 10 ? 0.11 1.61 14.422 1 76.12 10 ALA B O 1
ATOM 812 N N . TRP B 1 11 ? -0.708 3.766 14.273 1 82.38 11 TRP B N 1
ATOM 813 C CA . TRP B 1 11 ? -1.517 3.322 13.141 1 82.38 11 TRP B CA 1
ATOM 814 C C . TRP B 1 11 ? -0.633 2.934 11.961 1 82.38 11 TRP B C 1
ATOM 816 O O . TRP B 1 11 ? -0.976 2.031 11.188 1 82.38 11 TRP B O 1
ATOM 826 N N . SER B 1 12 ? 0.463 3.6 11.789 1 87.56 12 SER B N 1
ATOM 827 C CA . SER B 1 12 ? 1.37 3.32 10.68 1 87.56 12 SER B CA 1
ATOM 828 C C . SER B 1 12 ? 2.031 1.956 10.844 1 87.56 12 SER B C 1
ATOM 830 O O . SER B 1 12 ? 2.182 1.216 9.867 1 87.56 12 SER B O 1
ATOM 832 N N . ASP B 1 13 ? 2.332 1.665 12.086 1 90.44 13 ASP B N 1
ATOM 833 C CA . ASP B 1 13 ? 2.969 0.381 12.359 1 90.44 13 ASP B CA 1
ATOM 834 C C . ASP B 1 13 ? 2.016 -0.778 12.07 1 90.44 13 ASP B C 1
ATOM 836 O O . ASP B 1 13 ? 2.432 -1.809 11.539 1 90.44 13 ASP B O 1
ATOM 840 N N . ALA B 1 14 ? 0.787 -0.592 12.445 1 92.06 14 ALA B N 1
ATOM 841 C CA . ALA B 1 14 ? -0.198 -1.65 12.234 1 92.06 14 ALA B CA 1
ATOM 842 C C . ALA B 1 14 ? -0.426 -1.901 10.75 1 92.06 14 ALA B C 1
ATOM 844 O O . ALA B 1 14 ? -0.496 -3.053 10.312 1 92.06 14 ALA B O 1
ATOM 845 N N . LEU B 1 15 ? -0.503 -0.858 10.023 1 94.75 15 LEU B N 1
ATOM 846 C CA . LEU B 1 15 ? -0.736 -0.991 8.594 1 94.75 15 LEU B CA 1
ATOM 847 C C . LEU B 1 15 ? 0.47 -1.617 7.902 1 94.75 15 LEU B C 1
ATOM 849 O O . LEU B 1 15 ? 0.314 -2.467 7.02 1 94.75 15 LEU B O 1
ATOM 853 N N . GLU B 1 16 ? 1.623 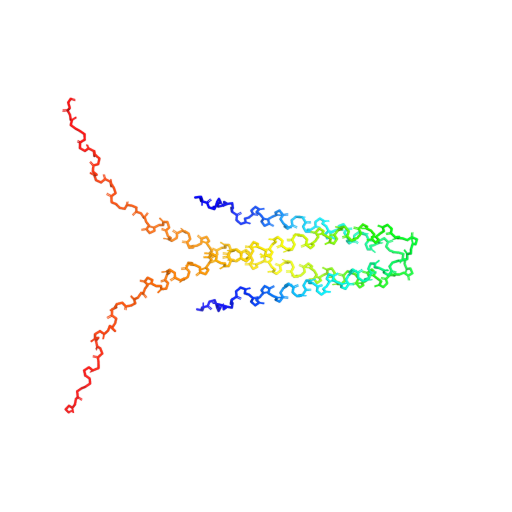-1.188 8.359 1 95.62 16 GLU B N 1
ATOM 854 C CA . GLU B 1 16 ? 2.842 -1.757 7.793 1 95.62 16 GLU B CA 1
ATOM 855 C C . GLU B 1 16 ? 2.943 -3.25 8.086 1 95.62 16 GLU B C 1
ATOM 857 O O . GLU B 1 16 ? 3.252 -4.047 7.199 1 95.62 16 GLU B O 1
ATOM 862 N N . LYS B 1 17 ? 2.652 -3.594 9.273 1 96.31 17 LYS B N 1
ATOM 863 C CA . LYS B 1 17 ? 2.725 -4.996 9.672 1 96.31 17 LYS B CA 1
ATOM 864 C C . LYS B 1 17 ? 1.724 -5.84 8.891 1 96.31 17 LYS B C 1
ATOM 866 O O . LYS B 1 17 ? 2.055 -6.938 8.43 1 96.31 17 LYS B O 1
ATOM 871 N N . ASP B 1 18 ? 0.569 -5.332 8.766 1 96.81 18 ASP B N 1
ATOM 872 C CA . ASP B 1 18 ? -0.469 -6.051 8.031 1 96.81 18 ASP B CA 1
ATOM 873 C C . ASP B 1 18 ? -0.078 -6.23 6.57 1 96.81 18 ASP B C 1
ATOM 875 O O . ASP B 1 18 ? -0.257 -7.312 6.004 1 96.81 18 ASP B O 1
ATOM 879 N N . PHE B 1 19 ? 0.454 -5.238 6.016 1 98 19 PHE B N 1
ATOM 880 C CA . PHE B 1 19 ? 0.889 -5.309 4.625 1 98 19 PHE B CA 1
ATOM 881 C C . PHE B 1 19 ? 2.025 -6.312 4.465 1 98 19 PHE B C 1
ATOM 883 O O . PHE B 1 19 ? 1.984 -7.168 3.578 1 98 19 PHE B O 1
ATOM 890 N N . ASP B 1 20 ? 2.973 -6.207 5.355 1 98.06 20 ASP B N 1
ATOM 891 C CA . ASP B 1 20 ? 4.148 -7.066 5.281 1 98.06 20 ASP B CA 1
ATOM 892 C C . ASP B 1 20 ? 3.764 -8.539 5.426 1 98.06 20 ASP B C 1
ATOM 894 O O . ASP B 1 20 ? 4.312 -9.398 4.738 1 98.06 20 ASP B O 1
ATOM 898 N N . LYS B 1 21 ? 2.855 -8.844 6.289 1 98.38 21 LYS B N 1
ATOM 899 C CA . LYS B 1 21 ? 2.408 -10.219 6.508 1 98.38 21 LYS B CA 1
ATOM 900 C C . LYS B 1 21 ? 1.78 -10.797 5.246 1 98.38 21 LYS B C 1
ATOM 902 O O . LYS B 1 21 ? 2.09 -11.93 4.852 1 98.38 21 LYS B O 1
ATOM 907 N N . ALA B 1 22 ? 0.93 -10.039 4.684 1 98.56 22 ALA B N 1
ATOM 908 C CA . ALA B 1 22 ? 0.276 -10.484 3.455 1 98.56 22 ALA B CA 1
ATOM 909 C C . ALA B 1 22 ? 1.279 -10.609 2.312 1 98.56 22 ALA B C 1
ATOM 911 O O . ALA B 1 22 ? 1.209 -11.547 1.512 1 98.56 22 ALA B O 1
ATOM 912 N N . PHE B 1 23 ? 2.199 -9.688 2.256 1 98.62 23 PHE B N 1
ATOM 913 C CA . PHE B 1 23 ? 3.23 -9.672 1.225 1 98.62 23 PHE B CA 1
ATOM 914 C C . PHE B 1 23 ? 4.113 -10.914 1.322 1 98.62 23 PHE B C 1
ATOM 916 O O . PHE B 1 23 ? 4.363 -11.586 0.319 1 98.62 23 PHE B O 1
ATOM 923 N N . VAL B 1 24 ? 4.523 -11.203 2.471 1 98.56 24 VAL B N 1
ATOM 924 C CA . VAL B 1 24 ? 5.387 -12.359 2.693 1 98.56 24 VAL B CA 1
ATOM 925 C C . VAL B 1 24 ? 4.625 -13.648 2.375 1 98.56 24 VAL B C 1
ATOM 927 O O . VAL B 1 24 ? 5.164 -14.547 1.729 1 98.56 24 VAL B O 1
ATOM 930 N N . ALA B 1 25 ? 3.404 -13.766 2.83 1 98.44 25 ALA B N 1
ATOM 931 C CA . ALA B 1 25 ? 2.586 -14.945 2.562 1 98.44 25 ALA B CA 1
ATOM 932 C C . ALA B 1 25 ? 2.391 -15.148 1.062 1 98.44 25 ALA B C 1
ATOM 934 O O . ALA B 1 25 ? 2.469 -16.281 0.567 1 98.44 25 ALA B O 1
ATOM 935 N N . LEU B 1 26 ? 2.158 -14.086 0.367 1 98.56 26 LEU B N 1
ATOM 936 C CA . LEU B 1 26 ? 1.974 -14.156 -1.078 1 98.56 26 LEU B CA 1
ATOM 937 C C . LEU B 1 26 ? 3.262 -14.594 -1.77 1 98.56 26 LEU B C 1
ATOM 939 O O . LEU B 1 26 ? 3.227 -15.406 -2.699 1 98.56 26 LEU B O 1
ATOM 943 N N . ASP B 1 27 ? 4.328 -14.039 -1.335 1 98.38 27 ASP B N 1
ATOM 944 C CA . ASP B 1 27 ? 5.621 -14.43 -1.896 1 98.38 27 ASP B CA 1
ATOM 945 C C . ASP B 1 27 ? 5.867 -15.922 -1.727 1 98.38 27 ASP B C 1
ATOM 947 O O . ASP B 1 27 ? 6.363 -16.594 -2.641 1 98.38 27 ASP B O 1
ATOM 951 N N . LEU B 1 28 ? 5.555 -16.516 -0.629 1 98.12 28 LEU B N 1
ATOM 952 C CA . LEU B 1 28 ? 5.695 -17.938 -0.36 1 98.12 28 LEU B CA 1
ATOM 953 C C . LEU B 1 28 ? 4.801 -18.766 -1.286 1 98.12 28 LEU B C 1
ATOM 955 O O . LEU B 1 28 ? 5.227 -19.797 -1.806 1 98.12 28 LEU B O 1
ATOM 959 N N . LEU B 1 29 ? 3.617 -18.234 -1.516 1 98.06 29 LEU B N 1
ATOM 960 C CA . LEU B 1 29 ? 2.689 -18.906 -2.414 1 98.06 29 LEU B CA 1
ATOM 961 C C . LEU B 1 29 ? 3.236 -18.938 -3.836 1 98.06 29 LEU B C 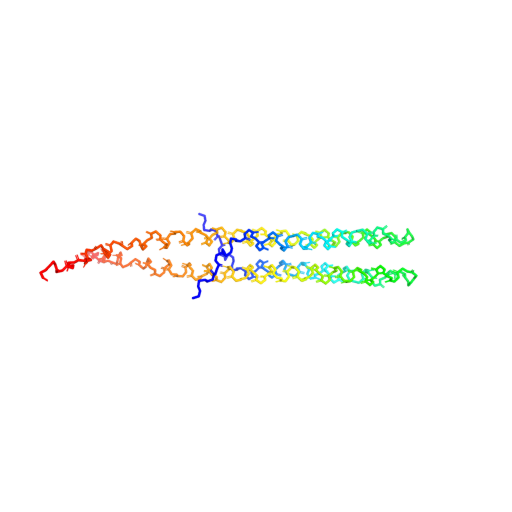1
ATOM 963 O O . LEU B 1 29 ? 3.16 -19.969 -4.508 1 98.06 29 LEU B O 1
ATOM 967 N N . LEU B 1 30 ? 3.77 -17.844 -4.301 1 98 30 LEU B N 1
ATOM 968 C CA . LEU B 1 30 ? 4.34 -17.781 -5.641 1 98 30 LEU B CA 1
ATOM 969 C C . LEU B 1 30 ? 5.488 -18.781 -5.785 1 98 30 LEU B C 1
ATOM 971 O O . LEU B 1 30 ? 5.723 -19.312 -6.875 1 98 30 LEU B O 1
ATOM 975 N N . GLY B 1 31 ? 6.156 -19.047 -4.734 1 97.38 31 GLY B N 1
ATOM 976 C CA . GLY B 1 31 ? 7.25 -20 -4.742 1 97.38 31 GLY B CA 1
ATOM 977 C C . GLY B 1 31 ? 6.781 -21.438 -4.891 1 97.38 31 GLY B C 1
ATOM 978 O O . GLY B 1 31 ? 7.586 -22.328 -5.168 1 97.38 31 GLY B O 1
ATOM 979 N N . GLU B 1 32 ? 5.547 -21.625 -4.711 1 97.06 32 GLU B N 1
ATOM 980 C CA . GLU B 1 32 ? 4.977 -22.953 -4.766 1 97.06 32 GLU B CA 1
ATOM 981 C C . GLU B 1 32 ? 4.48 -23.297 -6.172 1 97.06 32 GLU B C 1
ATOM 983 O O . GLU B 1 32 ? 4.117 -24.438 -6.453 1 97.06 32 GLU B O 1
ATOM 988 N N . ILE B 1 33 ? 4.5 -22.312 -7.012 1 97.25 33 ILE B N 1
ATOM 989 C CA . ILE B 1 33 ? 4.027 -22.547 -8.375 1 97.25 33 ILE B CA 1
ATOM 990 C C . ILE B 1 33 ? 4.965 -23.516 -9.086 1 97.25 33 ILE B C 1
ATOM 992 O O . ILE B 1 33 ? 6.188 -23.406 -8.977 1 97.25 33 ILE B O 1
ATOM 996 N N . ASP B 1 34 ? 4.348 -24.391 -9.844 1 96.94 34 ASP B N 1
ATOM 997 C CA . ASP B 1 34 ? 5.102 -25.422 -10.531 1 96.94 34 ASP B CA 1
ATOM 998 C C . ASP B 1 34 ? 6.168 -24.828 -11.438 1 96.94 34 ASP B C 1
ATOM 1000 O O . ASP B 1 34 ? 5.941 -23.797 -12.07 1 96.94 34 ASP B O 1
ATOM 1004 N N . SER B 1 35 ? 7.238 -25.562 -11.625 1 96 35 SER B N 1
ATOM 1005 C CA . SER B 1 35 ? 8.398 -25.078 -12.375 1 96 35 SER B CA 1
ATOM 1006 C C . SER B 1 35 ? 8.07 -24.906 -13.852 1 96 35 SER B C 1
ATOM 1008 O O . SER B 1 35 ? 8.781 -24.203 -14.57 1 96 35 SER B O 1
ATOM 1010 N N . ASP B 1 36 ? 7.039 -25.625 -14.344 1 96.12 36 ASP B N 1
ATOM 1011 C CA . ASP B 1 36 ? 6.648 -25.438 -15.742 1 96.12 36 ASP B CA 1
ATOM 1012 C C . ASP B 1 36 ? 5.922 -24.109 -15.938 1 96.12 36 ASP B C 1
ATOM 1014 O O . ASP B 1 36 ? 5.68 -23.703 -17.078 1 96.12 36 ASP B O 1
ATOM 1018 N N . GLN B 1 37 ? 5.539 -23.422 -14.844 1 96.56 37 GLN B N 1
ATOM 1019 C CA . GLN B 1 37 ? 4.926 -22.094 -14.875 1 96.56 37 GLN B CA 1
ATOM 1020 C C . GLN B 1 37 ? 5.785 -21.078 -14.133 1 96.56 37 GLN B C 1
ATOM 1022 O O . GLN B 1 37 ? 5.258 -20.156 -13.492 1 96.56 37 GLN B O 1
ATOM 1027 N N . VAL B 1 38 ? 7.094 -21.203 -14.195 1 95.38 38 VAL B N 1
ATOM 1028 C CA . VAL B 1 38 ? 8.008 -20.391 -13.406 1 95.38 38 VAL B CA 1
ATOM 1029 C C . VAL B 1 38 ? 7.938 -18.938 -13.875 1 95.38 38 VAL B C 1
ATOM 1031 O O . VAL B 1 38 ? 8.219 -18.016 -13.109 1 95.38 38 VAL B O 1
ATOM 1034 N N . GLU B 1 39 ? 7.57 -18.688 -15.055 1 96.5 39 GLU B N 1
ATOM 1035 C CA . GLU B 1 39 ? 7.43 -17.328 -15.578 1 96.5 39 GLU B CA 1
ATOM 1036 C C . GLU B 1 39 ? 6.398 -16.531 -14.781 1 96.5 39 GLU B C 1
ATOM 1038 O O . GLU B 1 39 ? 6.547 -15.32 -14.594 1 96.5 39 GLU B O 1
ATOM 1043 N N . ILE B 1 40 ? 5.391 -17.219 -14.344 1 97.25 40 ILE B N 1
ATOM 1044 C CA . ILE B 1 40 ? 4.379 -16.578 -13.523 1 97.25 40 ILE B CA 1
ATOM 1045 C C . ILE B 1 40 ? 5 -16.109 -12.211 1 97.25 40 ILE B C 1
ATOM 1047 O O . ILE B 1 40 ? 4.715 -15.008 -11.734 1 97.25 40 ILE B O 1
ATOM 1051 N N . THR B 1 41 ? 5.836 -17 -11.586 1 97.69 41 THR B N 1
ATOM 1052 C CA . THR B 1 41 ? 6.512 -16.641 -10.344 1 97.69 41 THR B CA 1
ATOM 1053 C C . THR B 1 41 ? 7.371 -15.391 -10.531 1 97.69 41 THR B C 1
ATOM 1055 O O . THR B 1 41 ? 7.305 -14.461 -9.734 1 97.69 41 THR B O 1
ATOM 1058 N N . TYR B 1 42 ? 8.086 -15.406 -11.664 1 97.69 42 TYR B N 1
ATOM 1059 C CA . TYR B 1 42 ? 8.992 -14.289 -11.914 1 97.69 42 TYR B CA 1
ATOM 1060 C C . TYR B 1 42 ? 8.219 -12.992 -12.141 1 97.69 42 TYR B C 1
ATOM 1062 O O . TYR B 1 42 ? 8.516 -11.969 -11.516 1 97.69 42 TYR B O 1
ATOM 1070 N N . GLU B 1 43 ? 7.258 -12.992 -12.914 1 97.81 43 GLU B N 1
ATOM 1071 C CA . GLU B 1 43 ? 6.449 -11.812 -13.195 1 97.81 43 GLU B CA 1
ATOM 1072 C C . GLU B 1 43 ? 5.668 -11.375 -11.953 1 97.81 43 GLU B C 1
ATOM 1074 O O . GLU B 1 43 ? 5.512 -10.172 -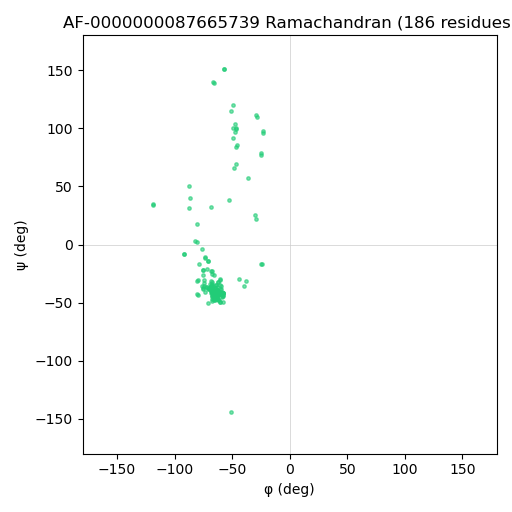11.711 1 97.81 43 GLU B O 1
ATOM 1079 N N . GLY B 1 44 ? 5.18 -12.375 -11.242 1 98.5 44 GLY B N 1
ATOM 1080 C CA . GLY B 1 44 ? 4.473 -12.062 -10.016 1 98.5 44 GLY B CA 1
ATOM 1081 C C . GLY B 1 44 ? 5.328 -11.328 -9.008 1 98.5 44 GLY B C 1
ATOM 1082 O O . GLY B 1 44 ? 4.887 -10.344 -8.406 1 98.5 44 GLY B O 1
ATOM 1083 N N . ARG B 1 45 ? 6.512 -11.688 -8.836 1 98.06 45 ARG B N 1
ATOM 1084 C CA . ARG B 1 45 ? 7.418 -11.039 -7.891 1 98.06 45 ARG B CA 1
ATOM 1085 C C . ARG B 1 45 ? 7.77 -9.633 -8.344 1 98.06 45 ARG B C 1
ATO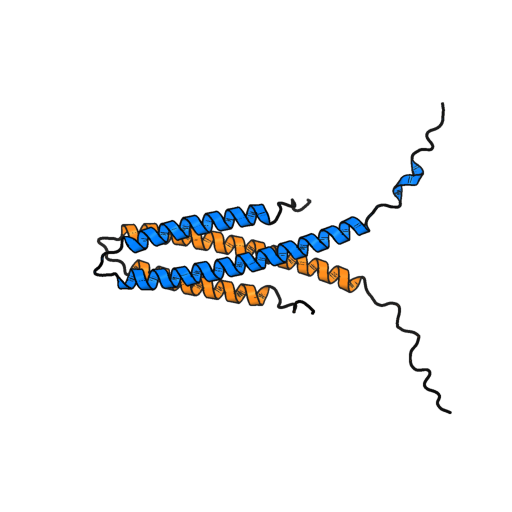M 1087 O O . ARG B 1 45 ? 7.953 -8.734 -7.516 1 98.06 45 ARG B O 1
ATOM 1094 N N . GLN B 1 46 ? 7.805 -9.445 -9.633 1 98.38 46 GLN B N 1
ATOM 1095 C CA . GLN B 1 46 ? 8.031 -8.102 -10.148 1 98.38 46 GLN B CA 1
ATOM 1096 C C . GLN B 1 46 ? 6.855 -7.184 -9.812 1 98.38 46 GLN B C 1
ATOM 1098 O O . GLN B 1 46 ? 7.055 -6.035 -9.406 1 98.38 46 GLN B O 1
ATOM 1103 N N . LYS B 1 47 ? 5.684 -7.641 -9.961 1 98.62 47 LYS B N 1
ATOM 1104 C CA . LYS B 1 47 ? 4.5 -6.871 -9.594 1 98.62 47 LYS B CA 1
ATOM 1105 C C . LYS B 1 47 ? 4.449 -6.613 -8.094 1 98.62 47 LYS B C 1
ATOM 1107 O O . LYS B 1 47 ? 4.078 -5.523 -7.656 1 98.62 47 LYS B O 1
ATOM 1112 N N . MET B 1 48 ? 4.879 -7.609 -7.383 1 98.62 48 MET B N 1
ATOM 1113 C CA . MET B 1 48 ? 4.922 -7.453 -5.934 1 98.62 48 MET B CA 1
ATOM 1114 C C . MET B 1 48 ? 5.898 -6.352 -5.535 1 98.62 48 MET B C 1
ATOM 1116 O O . MET B 1 48 ? 5.629 -5.574 -4.621 1 98.62 48 MET B O 1
ATOM 1120 N N . THR B 1 49 ? 7.004 -6.254 -6.188 1 98.44 49 THR B N 1
ATOM 1121 C CA . THR B 1 49 ? 7.977 -5.191 -5.949 1 98.44 49 THR B CA 1
ATOM 1122 C C . THR B 1 49 ? 7.359 -3.824 -6.215 1 98.44 49 THR B C 1
ATOM 1124 O O . THR B 1 49 ? 7.582 -2.879 -5.457 1 98.44 49 THR B O 1
ATOM 1127 N N . SER B 1 50 ? 6.578 -3.803 -7.207 1 98.38 50 SER B N 1
ATOM 1128 C CA . SER B 1 50 ? 5.887 -2.557 -7.523 1 98.38 50 SER B CA 1
ATOM 1129 C C . SER B 1 50 ? 4.863 -2.205 -6.449 1 98.38 50 SER B C 1
ATOM 1131 O O . SER B 1 50 ? 4.742 -1.042 -6.059 1 98.38 50 SER B O 1
ATOM 1133 N N . LEU B 1 51 ? 4.133 -3.207 -5.969 1 98.5 51 LEU B N 1
ATOM 1134 C CA . LEU B 1 51 ? 3.162 -3 -4.898 1 98.5 51 LEU B CA 1
ATOM 1135 C C . LEU B 1 51 ? 3.848 -2.479 -3.641 1 98.5 51 LEU B C 1
ATOM 1137 O O . LEU B 1 51 ? 3.418 -1.474 -3.066 1 98.5 51 LEU B O 1
ATOM 1141 N N . SER B 1 52 ? 4.898 -3.184 -3.311 1 98.25 52 SER B N 1
ATOM 1142 C CA . SER B 1 52 ? 5.621 -2.793 -2.104 1 98.25 52 SER B CA 1
ATOM 1143 C C . SER B 1 52 ? 6.227 -1.401 -2.246 1 98.25 52 SER B C 1
ATOM 1145 O O . SER B 1 52 ? 6.258 -0.631 -1.285 1 98.25 52 SER B O 1
ATOM 1147 N N . GLY B 1 53 ? 6.652 -1.096 -3.441 1 97.81 53 GLY B N 1
ATOM 1148 C CA . GLY B 1 53 ? 7.207 0.223 -3.699 1 97.81 53 GLY B CA 1
ATOM 1149 C C . GLY B 1 53 ? 6.203 1.343 -3.512 1 97.81 53 GLY B C 1
ATOM 1150 O O . GLY B 1 53 ? 6.512 2.365 -2.896 1 97.81 53 GLY B O 1
ATOM 1151 N N . SER B 1 54 ? 5.078 1.147 -4.043 1 96.94 54 SER B N 1
ATOM 1152 C CA . SER B 1 54 ? 4.027 2.152 -3.916 1 96.94 54 SER B CA 1
ATOM 1153 C C . SER B 1 54 ? 3.547 2.271 -2.475 1 96.94 54 SER B C 1
ATOM 1155 O O . SER B 1 54 ? 3.25 3.371 -2.002 1 96.94 54 SER B O 1
ATOM 1157 N N . PHE B 1 55 ? 3.494 1.228 -1.737 1 97.44 55 PHE B N 1
ATOM 1158 C CA . PHE B 1 55 ? 3.096 1.244 -0.334 1 97.44 55 PHE B CA 1
ATOM 1159 C C . PHE B 1 55 ? 4.129 1.979 0.513 1 97.44 55 PHE B C 1
ATOM 1161 O O . PHE B 1 55 ? 3.773 2.816 1.344 1 97.44 55 PHE B O 1
ATOM 1168 N N . ALA B 1 56 ? 5.367 1.704 0.281 1 96.44 56 ALA B N 1
ATOM 1169 C CA . ALA B 1 56 ? 6.453 2.354 1.008 1 96.44 56 ALA B CA 1
ATOM 1170 C C . ALA B 1 56 ? 6.457 3.859 0.759 1 96.44 56 ALA B C 1
ATOM 1172 O O . ALA B 1 56 ? 6.648 4.648 1.688 1 96.44 56 ALA B O 1
ATOM 1173 N N . GLN B 1 57 ? 6.246 4.18 -0.481 1 95.44 57 GLN B N 1
ATOM 1174 C CA . GLN B 1 57 ? 6.203 5.598 -0.814 1 95.44 57 GLN B CA 1
ATOM 1175 C C . GLN B 1 57 ? 5.035 6.293 -0.121 1 95.44 57 GLN B C 1
ATOM 1177 O O . GLN B 1 57 ? 5.18 7.41 0.381 1 95.44 57 GLN B O 1
ATOM 1182 N N . LEU B 1 58 ? 3.949 5.656 -0.102 1 94.88 58 LEU B N 1
ATOM 1183 C CA . LEU B 1 58 ? 2.781 6.199 0.58 1 94.88 58 LEU B CA 1
ATOM 1184 C C . LEU B 1 58 ? 3.031 6.312 2.08 1 94.88 58 LEU B C 1
ATOM 1186 O O . LEU B 1 58 ? 2.654 7.309 2.703 1 94.88 58 LEU B O 1
ATOM 1190 N N . MET B 1 59 ? 3.643 5.277 2.605 1 94.31 59 MET B N 1
ATOM 1191 C CA . MET B 1 59 ? 3.996 5.305 4.023 1 94.31 59 MET B CA 1
ATOM 1192 C C . MET B 1 59 ? 4.914 6.48 4.332 1 94.31 59 MET B C 1
ATOM 1194 O O . MET B 1 59 ? 4.703 7.199 5.309 1 94.31 59 MET B O 1
ATOM 1198 N N . HIS B 1 60 ? 5.898 6.727 3.521 1 92.81 60 HIS B N 1
ATOM 1199 C CA . HIS B 1 60 ? 6.82 7.84 3.713 1 92.81 60 HIS B CA 1
ATOM 1200 C C . HIS B 1 60 ? 6.09 9.18 3.637 1 92.81 60 HIS B C 1
ATOM 1202 O O . HIS B 1 60 ? 6.359 10.086 4.43 1 92.81 60 HIS B O 1
ATOM 1208 N N . LYS B 1 61 ? 5.223 9.305 2.746 1 90.38 61 LYS B N 1
ATOM 1209 C CA . LYS B 1 61 ? 4.438 10.523 2.588 1 90.38 61 LYS B CA 1
ATOM 1210 C C . LYS B 1 61 ? 3.537 10.758 3.797 1 90.38 61 LYS B C 1
ATOM 1212 O O . LYS B 1 61 ? 3.463 11.875 4.312 1 90.38 61 LYS B O 1
ATOM 1217 N N . ALA B 1 62 ? 2.842 9.75 4.215 1 91.62 62 ALA B N 1
ATOM 1218 C CA . ALA B 1 62 ? 1.963 9.859 5.375 1 91.62 62 ALA B CA 1
ATOM 1219 C C . ALA B 1 62 ? 2.744 10.273 6.617 1 91.62 62 ALA B C 1
ATOM 1221 O O . ALA B 1 62 ? 2.289 11.125 7.391 1 91.62 62 ALA B O 1
ATOM 1222 N N . GLN B 1 63 ? 3.893 9.68 6.719 1 90.06 63 GLN B N 1
ATOM 1223 C CA . GLN B 1 63 ? 4.738 10 7.863 1 90.06 63 GLN B CA 1
ATOM 1224 C C . GLN B 1 63 ? 5.211 11.453 7.809 1 90.06 63 GLN B C 1
ATOM 1226 O O . GLN B 1 63 ? 5.289 12.125 8.836 1 90.06 63 GLN B O 1
ATOM 1231 N N . SER B 1 64 ? 5.602 11.906 6.715 1 89.38 64 SER B N 1
ATOM 1232 C CA . SER B 1 64 ? 6.012 13.297 6.539 1 89.38 64 SER B CA 1
ATOM 1233 C C . SER B 1 64 ? 4.891 14.258 6.91 1 89.38 64 SER B C 1
ATOM 1235 O O . SER B 1 64 ? 5.125 15.266 7.586 1 89.38 64 SER B O 1
ATOM 1237 N N . MET B 1 65 ? 3.734 13.938 6.531 1 88.94 65 MET B N 1
ATOM 1238 C CA . MET B 1 65 ? 2.566 14.758 6.848 1 88.94 65 MET B CA 1
ATOM 1239 C C . MET B 1 65 ? 2.277 14.734 8.344 1 88.94 65 MET B C 1
ATOM 1241 O O . MET B 1 65 ? 1.928 15.758 8.93 1 88.94 65 MET B O 1
ATOM 1245 N N . HIS B 1 66 ? 2.439 13.594 8.859 1 88.69 66 HIS B N 1
ATOM 1246 C CA . HIS B 1 66 ? 2.254 13.477 10.297 1 88.69 66 HIS B CA 1
ATOM 1247 C C . HIS B 1 66 ? 3.236 14.367 11.055 1 88.69 66 HIS B C 1
ATOM 1249 O O . HIS B 1 66 ? 2.859 15.039 12.016 1 88.69 66 HIS B O 1
ATOM 1255 N N . HIS B 1 67 ? 4.449 14.391 10.633 1 86.75 67 HIS B N 1
ATOM 1256 C CA . HIS B 1 67 ? 5.469 15.234 11.242 1 86.75 67 HIS B CA 1
ATOM 1257 C C . HIS B 1 67 ? 5.117 16.703 11.117 1 86.75 67 HIS B C 1
ATOM 1259 O O . HIS B 1 67 ? 5.297 17.484 12.062 1 86.75 67 HIS B O 1
ATOM 1265 N N . ALA B 1 68 ? 4.617 17.047 10.023 1 85.62 68 ALA B N 1
ATOM 1266 C CA . ALA B 1 68 ? 4.219 18.438 9.797 1 85.62 68 ALA B CA 1
ATOM 1267 C C . ALA B 1 68 ? 3.039 18.812 10.68 1 85.62 68 ALA B C 1
ATOM 1269 O O . ALA B 1 68 ? 3.02 19.906 11.266 1 85.62 68 ALA B O 1
ATOM 1270 N N . LEU B 1 69 ? 2.166 17.984 10.781 1 85.75 69 LEU B N 1
ATOM 1271 C CA . LEU B 1 69 ? 0.997 18.234 11.617 1 85.75 69 LEU B CA 1
ATOM 1272 C C . LEU B 1 69 ? 1.402 18.391 13.078 1 85.75 69 LEU B C 1
ATOM 1274 O O . LEU B 1 69 ? 0.848 19.234 13.789 1 85.75 69 LEU B O 1
ATOM 1278 N N . SER B 1 70 ? 2.314 17.562 13.492 1 84.81 70 SER B N 1
ATOM 1279 C CA . SER B 1 70 ? 2.791 17.625 14.867 1 84.81 70 SER B CA 1
ATOM 1280 C C . SER B 1 70 ? 3.453 18.969 15.164 1 84.81 70 SER B C 1
ATOM 1282 O O . SER B 1 70 ? 3.342 19.484 16.281 1 84.81 70 SER B O 1
ATOM 1284 N N . ARG B 1 71 ? 4.051 19.531 14.219 1 84.56 71 ARG B N 1
ATOM 1285 C CA . ARG B 1 71 ? 4.68 20.828 14.359 1 84.56 71 ARG B CA 1
ATOM 1286 C C . ARG B 1 71 ? 3.627 21.938 14.5 1 84.56 71 ARG B C 1
ATOM 1288 O O . ARG B 1 71 ? 3.777 22.844 15.32 1 84.56 71 ARG B O 1
ATOM 1295 N N . TYR B 1 72 ? 2.527 21.859 13.812 1 80.12 72 TYR B N 1
ATOM 1296 C CA . TYR B 1 72 ? 1.455 22.844 13.898 1 80.12 72 TYR B CA 1
ATOM 1297 C C . TYR B 1 72 ? 0.737 22.766 15.242 1 80.12 72 TYR B C 1
ATOM 1299 O O . TYR B 1 72 ? 0.342 23.781 15.812 1 80.12 72 TYR B O 1
ATOM 1307 N N . GLU B 1 73 ? 0.606 21.703 15.633 1 78.06 73 GLU B N 1
ATOM 1308 C CA . GLU B 1 73 ? -0.076 21.5 16.906 1 78.06 73 GLU B CA 1
ATOM 1309 C C . GLU B 1 73 ? 0.752 22.031 18.062 1 78.06 73 GLU B C 1
ATOM 1311 O O . GLU B 1 73 ? 0.204 22.594 19.031 1 78.06 73 GLU B O 1
ATOM 1316 N N . LYS B 1 74 ? 1.998 21.922 18.047 1 77 74 LYS B N 1
ATOM 1317 C CA . LYS B 1 74 ? 2.896 22.438 19.078 1 77 74 LYS B CA 1
ATOM 1318 C C . LYS B 1 74 ? 2.922 23.969 19.078 1 77 74 LYS B C 1
ATOM 1320 O O . LYS B 1 74 ? 2.93 24.594 20.141 1 77 74 LYS B O 1
ATOM 1325 N N . VAL B 1 75 ? 2.83 24.547 18 1 71.81 75 VAL B N 1
ATOM 1326 C CA . VAL B 1 75 ? 2.863 26 17.859 1 71.81 75 VAL B CA 1
ATOM 1327 C C . VAL B 1 75 ? 1.529 26.594 18.312 1 71.81 75 VAL B C 1
ATOM 1329 O O . VAL B 1 75 ? 1.499 27.625 18.984 1 71.81 75 VAL B O 1
ATOM 1332 N N . SER B 1 76 ? 0.534 25.984 18.031 1 67.19 76 SER B N 1
ATOM 1333 C CA . SER B 1 76 ? -0.796 26.438 18.422 1 67.19 76 SER B CA 1
ATOM 1334 C C . SER B 1 76 ? -1.033 26.281 19.922 1 67.19 76 SER B C 1
ATOM 1336 O O . SER B 1 76 ? -1.724 27.094 20.531 1 67.19 76 SER B O 1
ATOM 1338 N N . SER B 1 77 ? -0.49 25.219 20.406 1 64.19 77 SER B N 1
ATOM 1339 C CA . SER B 1 77 ? -0.648 24.984 21.828 1 64.19 77 SER B CA 1
ATOM 1340 C C . SER B 1 77 ? 0.25 25.922 22.641 1 64.19 77 SER B C 1
ATOM 1342 O O . SER B 1 77 ? -0.088 26.297 23.766 1 64.19 77 SER B O 1
ATOM 1344 N N . HIS B 1 78 ? 1.397 26.234 22.203 1 62.5 78 HIS B N 1
ATOM 1345 C CA . HIS B 1 78 ? 2.287 27.156 22.922 1 62.5 78 HIS B CA 1
ATOM 1346 C C . HIS B 1 78 ? 1.834 28.594 22.766 1 62.5 78 HIS B C 1
ATOM 1348 O O . HIS B 1 78 ? 2.166 29.453 23.594 1 62.5 78 HIS B O 1
ATOM 1354 N N . GLY B 1 79 ? 1.084 28.875 21.75 1 54.72 79 GLY B N 1
ATOM 1355 C CA . GLY B 1 79 ? 0.582 30.234 21.656 1 54.72 79 GLY B CA 1
ATOM 1356 C C . GLY B 1 79 ? -0.546 30.531 22.641 1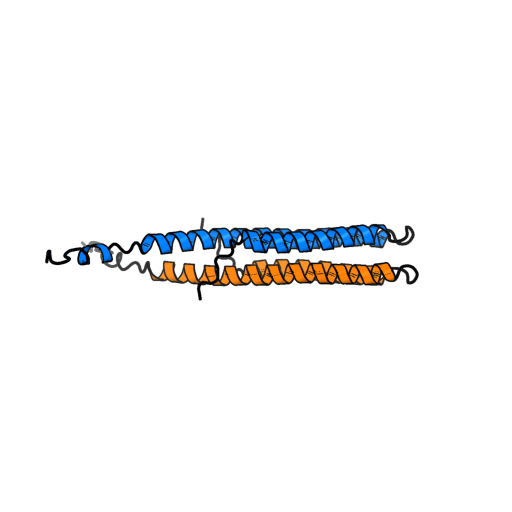 54.72 79 GLY B C 1
ATOM 1357 O O . GLY B 1 79 ? -0.869 31.688 22.891 1 54.72 79 GLY B O 1
ATOM 1358 N N . TYR B 1 80 ? -1.297 29.578 22.906 1 49.66 80 TYR B N 1
ATOM 1359 C CA . TYR B 1 80 ? -2.324 29.875 23.906 1 49.66 80 TYR B CA 1
ATOM 1360 C C . TYR B 1 80 ? -1.793 29.656 25.312 1 49.66 80 TYR B C 1
ATOM 1362 O O . TYR B 1 80 ? -1.836 28.531 25.828 1 49.66 80 TYR B O 1
ATOM 1370 N N . SER B 1 81 ? -0.588 30.031 25.578 1 47.69 81 SER B N 1
ATOM 1371 C CA . SER B 1 81 ? -0.397 30.172 27.016 1 47.69 81 SER B CA 1
ATOM 1372 C C . SER B 1 81 ? -1.543 30.953 27.656 1 47.69 81 SER B C 1
ATOM 1374 O O . SER B 1 81 ? -1.843 32.062 27.234 1 47.69 81 SER B O 1
ATOM 1376 N N . PRO B 1 82 ? -2.486 30.359 28.25 1 44.03 82 PRO B N 1
ATOM 1377 C CA . PRO B 1 82 ? -3.42 31.141 29.062 1 44.03 82 PRO B CA 1
ATOM 1378 C C . PRO B 1 82 ? -2.711 32.125 29.984 1 44.03 82 PRO B C 1
ATOM 1380 O O . PRO B 1 82 ? -1.957 31.734 30.875 1 44.03 82 PRO B O 1
ATOM 1383 N N . TRP B 1 83 ? -2.045 33.219 29.625 1 44.09 83 TRP B N 1
ATOM 1384 C CA . TRP B 1 83 ? -1.75 34.25 30.609 1 44.09 83 TRP B CA 1
ATOM 1385 C C . TRP B 1 83 ? -2.936 34.438 31.547 1 44.09 83 TRP B C 1
ATOM 1387 O O . TRP B 1 83 ? -2.814 35.125 32.562 1 44.09 83 TRP B O 1
ATOM 1397 N N . ILE B 1 84 ? -4.219 34.312 31 1 40.69 84 ILE B N 1
ATOM 1398 C CA . ILE B 1 84 ? -5.18 35.125 31.75 1 40.69 84 ILE B CA 1
ATOM 1399 C C . ILE B 1 84 ? -5.414 34.5 33.125 1 40.69 84 ILE B C 1
ATOM 1401 O O . ILE B 1 84 ? -5.566 35.219 34.125 1 40.69 84 ILE B O 1
ATOM 1405 N N . VAL B 1 85 ? -5.703 33.219 33.281 1 41.31 85 VAL B N 1
ATOM 1406 C CA . VAL B 1 85 ? -6.73 33.031 34.312 1 41.31 85 VAL B CA 1
ATOM 1407 C C . VAL B 1 85 ? -6.098 33.094 35.688 1 41.31 85 VAL B C 1
ATOM 1409 O O . VAL B 1 85 ? -5.695 32.031 36.219 1 41.31 85 VAL B O 1
ATOM 1412 N N . SER B 1 86 ? -4.848 33.656 35.812 1 38.97 86 SER B N 1
ATOM 1413 C CA . SER B 1 86 ? -4.359 33.438 37.156 1 38.97 86 SER B CA 1
ATOM 1414 C C . SER B 1 86 ? -5.32 34.031 38.188 1 38.97 86 SER B C 1
ATOM 1416 O O . SER B 1 86 ? -5.25 33.688 39.375 1 38.97 86 SER B O 1
ATOM 1418 N N . HIS B 1 87 ? -5.715 35.344 37.938 1 40.19 87 HIS B N 1
ATOM 1419 C CA . HIS B 1 87 ? -5.766 36.094 39.156 1 40.19 87 HIS B CA 1
ATOM 1420 C C . HIS B 1 87 ? -7 35.75 40 1 40.19 87 HIS B C 1
ATOM 1422 O O . HIS B 1 87 ? -7.211 36.312 41.062 1 40.19 87 HIS B O 1
ATOM 1428 N N . PHE B 1 88 ? -8.156 35.25 39.281 1 39.03 88 PHE B N 1
ATOM 1429 C CA . PHE B 1 88 ? -9.352 35.625 40.031 1 39.03 88 PHE B CA 1
ATOM 1430 C C . PHE B 1 88 ? -9.578 34.656 41.188 1 39.03 88 PHE B C 1
ATOM 1432 O O . PHE B 1 88 ? -10.633 34.688 41.844 1 39.03 88 PHE B O 1
ATOM 1439 N N . SER B 1 89 ? -8.656 33.656 41.375 1 34.5 89 SER B N 1
ATOM 1440 C CA . SER B 1 89 ? -9.203 32.656 42.25 1 34.5 89 SER B CA 1
ATOM 1441 C C . SER B 1 89 ? -9.758 33.25 43.531 1 34.5 89 SER B C 1
ATOM 1443 O O . SER B 1 89 ? -9.438 34.406 43.875 1 34.5 89 SER B O 1
ATOM 1445 N N . SER B 1 90 ? -9.578 32.469 44.688 1 35.12 90 SER B N 1
ATOM 1446 C CA . SER B 1 90 ? -10.305 31.922 45.812 1 35.12 90 SER B CA 1
ATOM 1447 C C . SER B 1 90 ? -10.352 32.938 46.969 1 35.12 90 SER B C 1
ATOM 1449 O O . SER B 1 90 ? -9.367 33.094 47.688 1 35.12 90 SER B O 1
ATOM 1451 N N . SER B 1 91 ? -10.758 34.219 46.656 1 36.94 91 SER B N 1
ATOM 1452 C CA . SER B 1 91 ? -11.078 34.969 47.875 1 36.94 91 SER B CA 1
ATOM 1453 C C . SER B 1 91 ? -12.062 34.219 48.75 1 36.94 91 SER B C 1
ATOM 1455 O O . SER B 1 91 ? -13.25 34.531 48.781 1 36.94 91 SER B O 1
ATOM 1457 N N . LYS B 1 92 ? -12.07 32.906 48.938 1 38.31 92 LYS B N 1
ATOM 1458 C CA . LYS B 1 92 ? -12.953 32.312 49.938 1 38.31 92 LYS B CA 1
ATOM 1459 C C . LYS B 1 92 ? -12.789 33.031 51.281 1 38.31 92 LYS B C 1
ATOM 1461 O O . LYS B 1 92 ? -11.672 33.188 51.75 1 38.31 92 LYS B O 1
ATOM 1466 N N . VAL B 1 93 ? -13.914 33.781 51.844 1 36 93 VAL B N 1
ATOM 1467 C CA . VAL B 1 93 ? -14.43 34.5 53 1 36 93 VAL B CA 1
ATOM 1468 C C . VAL B 1 93 ? -14.227 33.625 54.25 1 36 93 VAL B C 1
ATOM 1470 O O . VAL B 1 93 ? -14.695 32.5 54.312 1 36 93 VAL B O 1
ATOM 1473 N N . ASP B 1 94 ? -13.172 33.719 54.969 1 35.5 94 ASP B N 1
ATOM 1474 C CA . ASP B 1 94 ? -12.945 33.25 56.344 1 35.5 94 ASP B CA 1
ATOM 1475 C C . ASP B 1 94 ? -14.133 33.594 57.25 1 35.5 94 ASP B C 1
ATOM 1477 O O . ASP B 1 94 ? -14.43 32.875 58.188 1 35.5 94 ASP B O 1
ATOM 1481 N N . GLY B 1 95 ? -15 34.719 57.094 1 28.42 95 GLY B N 1
ATOM 1482 C CA . GLY B 1 95 ? -15.805 35.125 58.219 1 28.42 95 GLY B CA 1
ATOM 1483 C C . GLY B 1 95 ? -17.031 34.25 58.438 1 28.42 95 GLY B C 1
ATOM 1484 O O . GLY B 1 95 ? -17.516 33.625 57.5 1 28.42 95 GLY B O 1
#

Radius of gyration: 26.77 Å; Cα contacts (8 Å, |Δi|>4): 111; chains: 2; bounding box: 28×96×74 Å

Organism: Ancylostoma caninum (NCBI:txid29170)

Foldseek 3Di:
DPPPPPPLVPVLVVVVVVVVVVLVVVLVVLVPDDPVVVVCSVVVVVVSVVVVVVVVVVSVVSVVVSVVVVVVVVVVVVVPPVPPDPPPPDPPDPD/DPPPPPPLVPVLVVVVVVVVVVLVVVLVVLVPDDPVVVVCSVVVVVVSVVVVVVVVVVSVVSVVVSVVVVVVVVVVVVVPPVPPDPPDDDPPDPD

Solvent-accessible surface area (backbone atoms only — not comparable to full-atom values): 10879 Å² total; per-residue (Å²): 130,74,73,75,76,66,58,66,61,58,63,49,48,52,40,49,50,52,29,50,52,27,50,53,54,38,53,56,49,42,68,65,51,54,78,93,49,41,66,50,36,56,53,41,52,52,29,47,51,46,37,52,49,35,48,52,52,49,50,54,51,37,50,52,46,45,54,52,46,54,53,52,52,52,54,56,54,63,67,57,55,75,76,67,73,68,74,72,64,74,77,70,78,86,122,129,74,76,73,76,68,57,66,63,58,63,49,49,52,40,48,50,52,29,49,53,26,49,52,53,38,53,56,48,43,69,65,51,54,78,93,49,42,66,50,37,56,52,41,52,54,29,46,51,47,36,52,48,34,48,51,52,50,51,53,50,36,50,52,46,43,54,52,45,53,51,53,52,52,53,57,55,63,65,56,56,77,76,67,82,65,75,78,67,82,78,77,78,85,122

pLDDT: mean 78.62, std 23.99, range [25.39, 98.62]

Nearest PDB structures (foldseek):
  3fx7-assembly1_B  TM=7.002E-01  e=2.254E+00  Helicobacter pylori
  2gts-assembly1_A  TM=6.963E-01  e=9.999E+00  Helicobacter pylori
  3fx7-assembly1_B  TM=6.981E-01  e=2.392E+00  Helicobacter pylori

InterPro domains:
  IPR038879 Golgi-associated PDZ and coiled-coil motif-containing protein [PTHR16528] (7-74)

Secondary structure (DSSP, 8-state):
-------HHHHHHHHHHHHHHHHHHHHHHHTTS-GGGHHHHHHHHHHHHHHHHHHHHHHHHHHHHHHHHHHHHHHHHHH----GGGGGTT-----/-------HHHHHHHHHHHHHHHHHHHHHHHTTS-GGGHHHHHHHHHHHHHHHHHHHHHHHHHHHHHHHHHHHHHHHHHH----STTTT-------

Sequence (190 aa):
MTMGNESPVAWSDALEKDFDKAFVALDLLLGEIDSDQVEITYEGRQKMTSLSGSFAQLMHKAQSMHHALSRYEKVSSHGYSPWIVSHFSSSKVDGMTMGNESPVAWSDALEKDFDKAFVALDLLLGEIDSDQVEITYEGRQKMTSLSGSFAQLMHKAQSMHHALSRYEKVSSHGYSPWIVSHFSSSKVDG